Protein AF-0000000084521732 (afdb_homodimer)

Radius of gyration: 20.33 Å; Cα contacts (8 Å, |Δi|>4): 708; chains: 2; bounding box: 46×58×48 Å

Solvent-accessible surface area (backbone atoms only — not comparable to full-atom values): 16846 Å² total; per-residue (Å²): 126,66,26,67,44,43,52,27,17,20,38,42,37,70,55,94,68,18,35,51,29,30,30,32,51,52,97,88,40,70,33,32,28,56,29,48,42,69,50,54,90,97,55,49,63,67,54,27,22,39,49,24,30,29,53,49,24,44,28,53,54,48,80,55,41,37,53,43,40,39,37,43,55,25,83,71,50,76,37,76,88,39,79,64,27,32,40,36,42,29,21,34,33,43,75,37,89,94,53,59,77,34,61,32,96,71,52,59,91,48,48,75,35,52,42,76,42,44,58,91,50,43,84,79,53,51,46,56,74,61,47,54,66,59,51,53,51,34,77,74,66,67,56,40,36,66,71,43,50,53,75,78,45,72,74,89,130,128,66,26,69,44,44,51,27,17,19,39,42,38,71,56,95,68,18,34,50,30,29,30,31,51,54,98,87,40,73,32,31,28,57,30,48,43,70,52,54,89,96,54,48,63,68,53,28,22,41,49,26,29,30,52,51,26,45,27,52,55,50,79,58,41,38,51,44,40,38,36,40,54,23,83,73,47,76,36,75,88,40,79,62,29,33,39,36,42,28,21,34,33,43,76,35,89,93,54,59,78,34,60,31,96,72,52,60,90,47,48,75,35,50,43,75,42,45,57,92,50,46,85,79,52,52,46,57,74,62,48,54,66,59,50,55,51,35,75,74,67,66,55,40,38,67,71,43,49,53,74,78,46,72,74,87,129

Organism: Aneurinibacillus migulanus (NCBI:txid47500)

Sequence (314 aa):
MAYHIRVRAGAVIIENNSILLVEFNDENGLHYNLPAGGVEPDETIIEAVRREAKEEASIDVEVGPLAFVYEYTPHLNTNKYGETHSLDLMFECKIKDGCKPRLPNNPDPNQIGVKWIPLSKLDNVILYPNIREQIIHYSENKRNIEIIEEHLLEEYTMAYHIRVRAGAVIIENNSILLVEFNDENGLHYNLPAGGVEPDETIIEAVRREAKEEASIDVEVGPLAFVYEYTPHLNTNKYGETHSLDLMFECKIKDGCKPRLPNNPDPNQIGVKWIPLSKLDNVILYPNIREQIIHYSENKRNIEIIEEHLLEEYT

Foldseek 3Di:
DDDFEFEKEFEWEADPQWTKWWWFQDPVGIATETQMDTDDPPDDSVVRHQVSCCQAFVFGKDWAFFLDKDWDDCVVVVNPVHHGTYIYTYTYIDTDPPDDTWGDPDHDPRTDIMDIGRLVCLVVGHYPPPCSVSSNVCVVVVDGHHDDDPVPDDDDD/DDDFEFEKEFEWEADPQWTKWWWFQDPVGIATETQMDTDDPPDDSVVRHQVSCCQAFVFGKDWAFWLDKDWDDCVVVV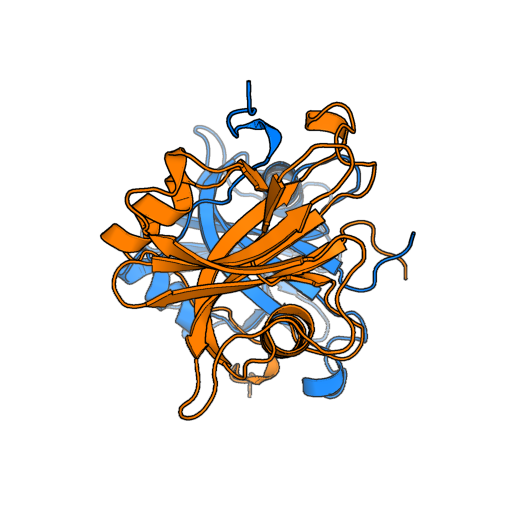QPVHHGTYIYTYTYIDTDPPDDTWGDPDHDPRTDIMDIGRLVCLVVGHYVPPCSVSSNVCVVVVDGHHDDDPVPDDDDD

Structure (mmCIF, N/CA/C/O backbone):
data_AF-0000000084521732-model_v1
#
loop_
_entity.id
_entity.type
_entity.pdbx_description
1 polymer 'ADP-ribose pyrophosphatase YjhB, NUDIX family'
#
loop_
_atom_site.group_PDB
_atom_site.id
_atom_site.type_symbol
_atom_site.label_atom_id
_atom_site.label_alt_id
_atom_site.label_comp_id
_atom_site.label_asym_id
_atom_site.label_entity_id
_atom_site.label_seq_id
_atom_site.pdbx_PDB_ins_code
_atom_site.Cartn_x
_atom_site.Cartn_y
_atom_site.Cartn_z
_atom_site.occupancy
_atom_site.B_iso_or_equiv
_atom_site.auth_seq_id
_atom_site.auth_comp_id
_atom_site.auth_asym_id
_atom_site.auth_atom_id
_atom_site.pdbx_PDB_model_num
ATOM 1 N N . MET A 1 1 ? -0.4 5.574 -20.641 1 54.5 1 MET A N 1
ATOM 2 C CA . MET A 1 1 ? -1.441 4.641 -20.234 1 54.5 1 MET A CA 1
ATOM 3 C C . MET A 1 1 ? -2.039 5.059 -18.891 1 54.5 1 MET A C 1
ATOM 5 O O . MET A 1 1 ? -1.317 5.512 -18 1 54.5 1 MET A O 1
ATOM 9 N N . ALA A 1 2 ? -3.271 5.426 -18.875 1 77.81 2 ALA A N 1
ATOM 10 C CA . ALA A 1 2 ? -4.055 5.965 -17.766 1 77.81 2 ALA A CA 1
ATOM 11 C C . ALA A 1 2 ? -4.531 4.848 -16.844 1 77.81 2 ALA A C 1
ATOM 13 O O . ALA A 1 2 ? -4.977 3.797 -17.297 1 77.81 2 ALA A O 1
ATOM 14 N N . TYR A 1 3 ? -4.062 4.918 -15.68 1 90.19 3 TYR A N 1
ATOM 15 C CA . TYR A 1 3 ? -4.586 3.998 -14.68 1 90.19 3 TYR A CA 1
ATOM 16 C C . TYR A 1 3 ? -5.703 4.648 -13.867 1 90.19 3 TYR A C 1
ATOM 18 O O . TYR A 1 3 ? -5.969 5.844 -14.023 1 90.19 3 TYR A O 1
ATOM 26 N N . HIS A 1 4 ? -6.391 3.77 -13.031 1 94.88 4 HIS A N 1
ATOM 27 C CA . HIS A 1 4 ? -7.641 4.293 -12.5 1 94.88 4 HIS A CA 1
ATOM 28 C C . HIS A 1 4 ? -7.543 4.531 -11 1 94.88 4 HIS A C 1
ATOM 30 O O . HIS A 1 4 ? -8.438 5.133 -10.398 1 94.88 4 HIS A O 1
ATOM 36 N N . ILE A 1 5 ? -6.559 4.016 -10.344 1 97.75 5 ILE A N 1
ATOM 37 C CA . ILE A 1 5 ? -6.402 4.203 -8.906 1 97.75 5 ILE A CA 1
ATOM 38 C C . ILE A 1 5 ? -5.453 5.371 -8.641 1 97.75 5 ILE A C 1
ATOM 40 O O . ILE A 1 5 ? -4.34 5.41 -9.172 1 97.75 5 ILE A O 1
ATOM 44 N N . ARG A 1 6 ? -5.879 6.305 -7.875 1 97.81 6 ARG A N 1
ATOM 45 C CA . ARG A 1 6 ? -5.012 7.391 -7.418 1 97.81 6 ARG A CA 1
ATOM 46 C C . ARG A 1 6 ? -4.199 6.961 -6.199 1 97.81 6 ARG A C 1
ATOM 48 O O . ARG A 1 6 ? -4.766 6.629 -5.156 1 97.81 6 ARG A O 1
ATOM 55 N N . VAL A 1 7 ? -2.881 6.977 -6.324 1 98.69 7 VAL A N 1
ATOM 56 C CA . VAL A 1 7 ? -2.002 6.621 -5.215 1 98.69 7 VAL A CA 1
ATOM 57 C C . VAL A 1 7 ? -1.569 7.883 -4.473 1 98.69 7 VAL A C 1
ATOM 59 O O . VAL A 1 7 ? -1.127 8.852 -5.09 1 98.69 7 VAL A O 1
ATOM 62 N N . ARG A 1 8 ? -1.763 7.852 -3.174 1 98.75 8 ARG A N 1
ATOM 63 C CA . ARG A 1 8 ? -1.399 8.961 -2.297 1 98.75 8 ARG A CA 1
ATOM 64 C C . ARG A 1 8 ? -0.414 8.508 -1.224 1 98.75 8 ARG A C 1
ATOM 66 O O . ARG A 1 8 ? -0.314 7.32 -0.926 1 98.75 8 ARG A O 1
ATOM 73 N N . ALA A 1 9 ? 0.33 9.422 -0.7 1 98.81 9 ALA A N 1
ATOM 74 C CA . ALA A 1 9 ? 1.317 9.172 0.348 1 98.81 9 ALA A CA 1
ATOM 75 C C . ALA A 1 9 ? 1.223 10.227 1.448 1 98.81 9 ALA A C 1
ATOM 77 O O . ALA A 1 9 ? 0.962 11.398 1.173 1 98.81 9 ALA A O 1
ATOM 78 N N . GLY A 1 10 ? 1.413 9.805 2.652 1 98.75 10 GLY A N 1
ATOM 79 C CA . GLY A 1 10 ? 1.273 10.734 3.764 1 98.75 10 GLY A CA 1
ATOM 80 C C . GLY A 1 10 ? 2.186 10.398 4.93 1 98.75 10 GLY A C 1
ATOM 81 O O . GLY A 1 10 ? 2.828 9.352 4.945 1 98.75 10 GLY A O 1
ATOM 82 N N . ALA A 1 11 ? 2.258 11.305 5.848 1 98.94 11 ALA A N 1
ATOM 83 C CA . ALA A 1 11 ? 3.154 11.211 6.996 1 98.94 11 ALA A CA 1
ATOM 84 C C . ALA A 1 11 ? 2.369 11.047 8.297 1 98.94 11 ALA A C 1
ATOM 86 O O . ALA A 1 11 ? 1.417 11.789 8.547 1 98.94 11 ALA A O 1
ATOM 87 N N . VAL A 1 12 ? 2.723 10.094 9.047 1 98.94 12 VAL A N 1
ATOM 88 C CA . VAL A 1 12 ? 2.268 9.922 10.43 1 98.94 12 VAL A CA 1
ATOM 89 C C . VAL A 1 12 ? 3.365 10.375 11.391 1 98.94 12 VAL A C 1
ATOM 91 O O . VAL A 1 12 ? 4.395 9.711 11.523 1 98.94 12 VAL A O 1
ATOM 94 N N . ILE A 1 13 ? 3.174 11.445 12.039 1 98.88 13 ILE A N 1
ATOM 95 C CA . ILE A 1 13 ? 4.168 12.016 12.938 1 98.88 13 ILE A CA 1
ATOM 96 C C . ILE A 1 13 ? 3.605 12.086 14.352 1 98.88 13 ILE A C 1
ATOM 98 O O . ILE A 1 13 ? 2.697 12.867 14.633 1 98.88 13 ILE A O 1
ATOM 102 N N . ILE A 1 14 ? 4.125 11.273 15.227 1 98.69 14 ILE A N 1
ATOM 103 C CA . ILE A 1 14 ? 3.707 11.227 16.625 1 98.69 14 ILE A CA 1
ATOM 104 C C . ILE A 1 14 ? 4.891 11.578 17.531 1 98.69 14 ILE A C 1
ATOM 106 O O . ILE A 1 14 ? 5.938 10.93 17.453 1 98.69 14 ILE A O 1
ATOM 110 N N . GLU A 1 15 ? 4.789 12.602 18.281 1 97.25 15 GLU A N 1
ATOM 111 C CA . GLU A 1 15 ? 5.777 13.062 19.25 1 97.25 15 GLU A CA 1
ATOM 112 C C . GLU A 1 15 ? 5.121 13.469 20.562 1 97.25 15 GLU A C 1
ATOM 114 O O . GLU A 1 15 ? 4.074 14.117 20.562 1 97.25 15 GLU A O 1
ATOM 119 N N . ASN A 1 16 ? 5.719 13.078 21.688 1 97.12 16 ASN A N 1
ATOM 120 C CA . ASN A 1 16 ? 5.227 13.453 23 1 97.12 16 ASN A CA 1
ATOM 121 C C . ASN A 1 16 ? 3.74 13.133 23.156 1 97.12 16 ASN A C 1
ATOM 123 O O . ASN A 1 16 ? 2.955 14 23.547 1 97.12 16 ASN A O 1
ATOM 127 N N . ASN A 1 17 ? 3.314 11.992 22.656 1 97.88 17 ASN A N 1
ATOM 128 C CA . ASN A 1 17 ? 1.962 11.453 22.766 1 97.88 17 ASN A CA 1
ATOM 129 C C . ASN A 1 17 ? 0.953 12.336 22.016 1 97.88 17 ASN A C 1
ATOM 131 O O . ASN A 1 17 ? -0.209 12.422 22.422 1 97.88 17 ASN A O 1
ATOM 135 N N . SER A 1 18 ? 1.436 13.016 21.031 1 98.81 18 SER A N 1
ATOM 136 C CA . SER A 1 18 ? 0.583 13.812 20.156 1 98.81 18 SER A CA 1
ATOM 137 C C . SER A 1 18 ? 0.862 13.516 18.688 1 98.81 18 SER A C 1
ATOM 139 O O . SER A 1 18 ? 1.985 13.156 18.312 1 98.81 18 SER A O 1
ATOM 141 N N . ILE A 1 19 ? -0.128 13.664 17.906 1 98.88 19 ILE A N 1
ATOM 142 C CA . ILE A 1 19 ? 0.01 13.461 16.469 1 98.88 19 ILE A CA 1
ATOM 143 C C . ILE A 1 19 ? -0.118 14.805 15.742 1 98.88 19 ILE A C 1
ATOM 145 O O . ILE A 1 19 ? -0.953 15.633 16.109 1 98.88 19 ILE A O 1
ATOM 149 N N . LEU A 1 20 ? 0.711 15.039 14.773 1 98.88 20 LEU A N 1
ATOM 150 C CA . LEU A 1 20 ? 0.66 16.25 13.961 1 98.88 20 LEU A CA 1
ATOM 151 C C . LEU A 1 20 ? -0.374 16.125 12.852 1 98.88 20 LEU A C 1
ATOM 153 O O . LEU A 1 20 ? -0.313 15.188 12.047 1 98.88 20 LEU A O 1
ATOM 157 N N . LEU A 1 21 ? -1.318 17.031 12.797 1 98.88 21 LEU A N 1
ATOM 158 C CA . LEU A 1 21 ? -2.371 17.016 11.789 1 98.88 21 LEU A CA 1
ATOM 159 C C . LEU A 1 21 ? -2.488 18.375 11.109 1 98.88 21 LEU A C 1
ATOM 161 O O . LEU A 1 21 ? -2.088 19.391 11.672 1 98.88 21 LEU A O 1
ATOM 165 N N . VAL A 1 22 ? -2.959 18.375 9.906 1 98.75 22 VAL A N 1
ATOM 166 C CA . VAL A 1 22 ? -3.309 19.594 9.18 1 98.75 22 VAL A CA 1
ATOM 167 C C . VAL A 1 22 ? -4.762 19.953 9.461 1 98.75 22 VAL A C 1
ATOM 169 O O . VAL A 1 22 ? -5.648 19.109 9.414 1 98.75 22 VAL A O 1
ATOM 172 N N . GLU A 1 23 ? -4.961 21.156 9.797 1 98.5 23 GLU A N 1
ATOM 173 C CA . GLU A 1 23 ? -6.273 21.641 10.227 1 98.5 23 GLU A CA 1
ATOM 174 C C . GLU A 1 23 ? -6.988 22.359 9.086 1 98.5 23 GLU A C 1
ATOM 176 O O . GLU A 1 23 ? -6.406 23.234 8.43 1 98.5 23 GLU A O 1
ATOM 181 N N . PHE A 1 24 ? -8.242 21.969 8.867 1 98.06 24 PHE A N 1
ATOM 182 C CA . PHE A 1 24 ? -9.086 22.578 7.844 1 98.06 24 PHE A CA 1
ATOM 183 C C . PHE A 1 24 ? -10.367 23.125 8.453 1 98.06 24 PHE A C 1
ATOM 185 O O . PHE A 1 24 ? -10.836 22.625 9.477 1 98.06 24 PHE A O 1
ATOM 192 N N . ASN A 1 25 ? -10.859 24.172 7.871 1 97.56 25 ASN A N 1
ATOM 193 C CA . ASN A 1 25 ? -12.188 24.688 8.156 1 97.56 25 ASN A CA 1
ATOM 194 C C . ASN A 1 25 ? -12.945 25.031 6.879 1 97.56 25 ASN A C 1
ATOM 196 O O . ASN A 1 25 ? -12.648 26.016 6.215 1 97.56 25 ASN A O 1
ATOM 200 N N . ASP A 1 26 ? -13.891 24.172 6.52 1 94.31 26 ASP A N 1
ATOM 201 C CA . ASP A 1 26 ? -14.656 24.375 5.297 1 94.31 26 ASP A CA 1
ATOM 202 C C . ASP A 1 26 ? -16.156 24.297 5.57 1 94.31 26 ASP A C 1
ATOM 204 O O . ASP A 1 26 ? -16.609 24.562 6.691 1 94.31 26 ASP A O 1
ATOM 208 N N . GLU A 1 27 ? -16.953 24.125 4.637 1 91.94 27 GLU A N 1
ATOM 209 C CA . GLU A 1 27 ? -18.406 24.125 4.777 1 91.94 27 GLU A CA 1
ATOM 210 C C . GLU A 1 27 ? -18.875 23.016 5.73 1 91.94 27 GLU A C 1
ATOM 212 O O . GLU A 1 27 ? -19.938 23.125 6.332 1 91.94 27 GLU A O 1
ATOM 217 N N . ASN A 1 28 ? -18.047 22.016 5.887 1 88.62 28 ASN A N 1
ATOM 218 C CA . ASN A 1 28 ? -18.375 20.906 6.773 1 88.62 28 ASN A CA 1
ATOM 219 C C . ASN A 1 28 ? -17.859 21.141 8.188 1 88.62 28 ASN A C 1
ATOM 221 O O . ASN A 1 28 ? -18.062 20.312 9.078 1 88.62 28 ASN A O 1
ATOM 225 N N . GLY A 1 29 ? -17.188 22.25 8.375 1 95.06 29 GLY A N 1
ATOM 226 C CA . GLY A 1 29 ? -16.672 22.594 9.695 1 95.06 29 GLY A CA 1
ATOM 227 C C . GLY A 1 29 ? -15.211 22.25 9.883 1 95.06 29 GLY A C 1
ATOM 228 O O . GLY A 1 29 ? -14.492 22.031 8.906 1 95.06 29 GLY A O 1
ATOM 229 N N . LEU A 1 30 ? -14.82 22.297 11.141 1 97.81 30 LEU A N 1
ATOM 230 C CA . LEU A 1 30 ? -13.438 22.047 11.523 1 97.81 30 LEU A CA 1
ATOM 231 C C . LEU A 1 30 ? -13.117 20.547 11.43 1 97.81 30 LEU A C 1
ATOM 233 O O . LEU A 1 30 ? -13.875 19.719 11.914 1 97.81 30 LEU A O 1
ATOM 237 N N . HIS A 1 31 ? -12.07 20.203 10.703 1 98.12 31 HIS A N 1
ATOM 238 C CA . HIS A 1 31 ? -11.617 18.828 10.617 1 98.12 31 HIS A CA 1
ATOM 239 C C . HIS A 1 31 ? -10.117 18.75 10.359 1 98.12 31 HIS A C 1
ATOM 241 O O . HIS A 1 31 ? -9.469 19.766 10.133 1 98.12 31 HIS A O 1
ATOM 247 N N . TYR A 1 32 ? -9.617 17.531 10.445 1 98.56 32 TYR A N 1
ATOM 248 C CA . TYR A 1 32 ? -8.172 17.328 10.375 1 98.56 32 TYR A CA 1
ATOM 249 C C . TYR A 1 32 ? -7.828 16.219 9.375 1 98.56 32 TYR A C 1
ATOM 251 O O . TYR A 1 32 ? -8.648 15.344 9.117 1 98.56 32 TYR A O 1
ATOM 259 N N . ASN A 1 33 ? -6.664 16.297 8.82 1 98.44 33 ASN A N 1
ATOM 260 C CA . ASN A 1 33 ? -6.059 15.281 7.961 1 98.44 33 ASN A CA 1
ATOM 261 C C . ASN A 1 33 ? -4.598 15.047 8.32 1 98.44 33 ASN A C 1
ATOM 263 O O . ASN A 1 33 ? -3.953 15.906 8.93 1 98.44 33 ASN A O 1
ATOM 267 N N . LEU A 1 34 ? -4.121 13.898 7.984 1 98.81 34 LEU A N 1
ATOM 268 C CA . LEU A 1 34 ? -2.672 13.727 7.957 1 98.81 34 LEU A CA 1
ATOM 269 C C . LEU A 1 34 ? -2.051 14.523 6.812 1 98.81 34 LEU A C 1
ATOM 271 O O . LEU A 1 34 ? -2.684 14.719 5.773 1 98.81 34 LEU A O 1
ATOM 275 N N . PRO A 1 35 ? -0.817 15.102 7.039 1 98.75 35 PRO A N 1
ATOM 276 C CA . PRO A 1 35 ? -0.131 15.602 5.848 1 98.75 35 PRO A CA 1
ATOM 277 C C . PRO A 1 35 ? 0.007 14.547 4.754 1 98.75 35 PRO A C 1
ATOM 279 O O . PRO A 1 35 ? 0.685 13.531 4.949 1 98.75 35 PRO A O 1
ATOM 282 N N . ALA A 1 36 ? -0.606 14.734 3.627 1 98.69 36 ALA A N 1
ATOM 283 C CA . ALA A 1 36 ? -0.625 13.727 2.57 1 98.69 36 ALA A CA 1
ATOM 284 C C . ALA A 1 36 ? -1.028 14.344 1.233 1 98.69 36 ALA A C 1
ATOM 286 O O . ALA A 1 36 ? -1.547 15.461 1.188 1 98.69 36 ALA A O 1
ATOM 287 N N . GLY A 1 37 ? -0.822 13.641 0.196 1 98.31 37 GLY A N 1
ATOM 288 C CA . GLY A 1 37 ? -1.227 14.07 -1.134 1 98.31 37 GLY A CA 1
ATOM 289 C C . GLY A 1 37 ? -0.919 13.047 -2.211 1 98.31 37 GLY A C 1
ATOM 290 O O . GLY A 1 37 ? -0.39 11.969 -1.918 1 98.31 37 GLY A O 1
ATOM 291 N N . GLY A 1 38 ? -1.26 13.375 -3.387 1 98.19 38 GLY A N 1
ATOM 292 C CA . GLY A 1 38 ? -1.017 12.484 -4.504 1 98.19 38 GLY A CA 1
ATOM 293 C C . GLY A 1 38 ? 0.453 12.352 -4.859 1 98.19 38 GLY A C 1
ATOM 294 O O . GLY A 1 38 ? 1.193 13.336 -4.82 1 98.19 38 GLY A O 1
ATOM 295 N N . VAL A 1 39 ? 0.848 11.133 -5.168 1 98.56 39 VAL A N 1
ATOM 296 C CA . VAL A 1 39 ? 2.195 10.914 -5.68 1 98.56 39 VAL A CA 1
ATOM 297 C C . VAL A 1 39 ? 2.301 11.461 -7.102 1 98.56 39 VAL A C 1
ATOM 299 O O . VAL A 1 39 ? 1.456 11.172 -7.953 1 98.56 39 VAL A O 1
ATOM 302 N N . GLU A 1 40 ? 3.287 12.25 -7.363 1 97.5 40 GLU A N 1
ATOM 303 C CA . GLU A 1 40 ? 3.457 12.875 -8.672 1 97.5 40 GLU A CA 1
ATOM 304 C C . GLU A 1 40 ? 4.352 12.023 -9.578 1 97.5 40 GLU A C 1
ATOM 306 O O . GLU A 1 40 ? 5.094 11.172 -9.094 1 97.5 40 GLU A O 1
ATOM 311 N N . PRO A 1 41 ? 4.25 12.227 -10.914 1 95.44 41 PRO A N 1
ATOM 312 C CA . PRO A 1 41 ? 5.164 11.523 -11.812 1 95.44 41 PRO A CA 1
ATOM 313 C C . PRO A 1 41 ? 6.633 11.789 -11.492 1 95.44 41 PRO A C 1
ATOM 315 O O . PRO A 1 41 ? 6.988 12.891 -11.078 1 95.44 41 PRO A O 1
ATOM 318 N N . ASP A 1 42 ? 7.48 10.789 -11.531 1 93.06 42 ASP A N 1
ATOM 319 C CA . ASP A 1 42 ? 8.93 10.859 -11.406 1 93.06 42 ASP A CA 1
ATOM 320 C C . ASP A 1 42 ? 9.344 11.07 -9.945 1 93.06 42 ASP A C 1
ATOM 322 O O . ASP A 1 42 ? 10.367 11.695 -9.672 1 93.06 42 ASP A O 1
ATOM 326 N N . GLU A 1 43 ? 8.57 10.734 -9.023 1 96.75 43 GLU A N 1
ATOM 327 C CA . GLU A 1 43 ? 8.977 10.664 -7.621 1 96.75 43 GLU A CA 1
ATOM 328 C C . GLU A 1 43 ? 8.562 9.336 -6.992 1 96.75 43 GLU A C 1
ATOM 330 O O . GLU A 1 43 ? 7.605 8.703 -7.438 1 96.75 43 GLU A O 1
ATOM 335 N N . THR A 1 44 ? 9.289 8.891 -6.035 1 98.38 44 THR A N 1
ATOM 336 C CA . THR A 1 44 ? 8.93 7.699 -5.266 1 98.38 44 THR A CA 1
ATOM 337 C C . THR A 1 44 ? 7.836 8.016 -4.25 1 98.38 44 THR A C 1
ATOM 339 O O . THR A 1 44 ? 7.555 9.188 -3.979 1 98.38 44 THR A O 1
ATOM 342 N N . ILE A 1 45 ? 7.242 7.012 -3.773 1 98.81 45 ILE A N 1
ATOM 343 C CA . ILE A 1 45 ? 6.25 7.172 -2.717 1 98.81 45 ILE A CA 1
ATOM 344 C C . ILE A 1 45 ? 6.875 7.902 -1.528 1 98.81 45 ILE A C 1
ATOM 346 O O . ILE A 1 45 ? 6.273 8.828 -0.974 1 98.81 45 ILE A O 1
ATOM 350 N N . ILE A 1 46 ? 8.078 7.543 -1.168 1 98.88 46 ILE A N 1
ATOM 351 C CA . ILE A 1 46 ? 8.773 8.133 -0.029 1 98.88 46 ILE A CA 1
ATOM 352 C C . ILE A 1 46 ? 9.055 9.609 -0.302 1 98.88 46 ILE A C 1
ATOM 354 O O . ILE A 1 46 ? 8.906 10.453 0.587 1 98.88 46 ILE A O 1
ATOM 358 N N . GLU A 1 47 ? 9.477 9.938 -1.512 1 98.75 47 GLU A N 1
ATOM 359 C CA . GLU A 1 47 ? 9.703 11.336 -1.879 1 98.75 47 GLU A CA 1
ATOM 360 C C . GLU A 1 47 ? 8.414 12.141 -1.773 1 98.75 47 GLU A C 1
ATOM 362 O O . GLU A 1 47 ? 8.438 13.305 -1.374 1 98.75 47 GLU A O 1
ATOM 367 N N . ALA A 1 48 ? 7.324 11.539 -2.203 1 98.81 48 ALA A N 1
ATOM 368 C CA . ALA A 1 48 ? 6.027 12.203 -2.08 1 98.81 48 ALA A CA 1
ATOM 369 C C . ALA A 1 48 ? 5.707 12.508 -0.621 1 98.81 48 ALA A C 1
ATOM 371 O O . ALA A 1 48 ? 5.188 13.586 -0.305 1 98.81 48 ALA A O 1
ATOM 372 N N . VAL A 1 49 ? 6.008 11.547 0.282 1 98.88 49 VAL A N 1
ATOM 373 C CA . VAL A 1 49 ? 5.785 11.758 1.708 1 98.88 49 VAL A CA 1
ATOM 374 C C . VAL A 1 49 ? 6.539 13.008 2.168 1 98.88 49 VAL A C 1
ATOM 376 O O . VAL A 1 49 ? 5.961 13.883 2.82 1 98.88 49 VAL A O 1
ATOM 379 N N . ARG A 1 50 ? 7.785 13.102 1.821 1 98.81 50 ARG A N 1
ATOM 380 C CA . ARG A 1 50 ? 8.617 14.227 2.221 1 98.81 50 ARG A CA 1
ATOM 381 C C . ARG A 1 50 ? 8.086 15.531 1.645 1 98.81 50 ARG A C 1
ATOM 383 O O . ARG A 1 50 ? 8.008 16.547 2.348 1 98.81 50 ARG A O 1
ATOM 390 N N . ARG A 1 51 ? 7.77 15.477 0.392 1 98.62 51 ARG A N 1
ATOM 391 C CA . ARG A 1 51 ? 7.273 16.672 -0.277 1 98.62 51 ARG A CA 1
ATOM 392 C C . ARG A 1 51 ? 5.98 17.172 0.367 1 98.62 51 ARG A C 1
ATOM 394 O O . ARG A 1 51 ? 5.84 18.359 0.667 1 98.62 51 ARG A O 1
ATOM 401 N N . GLU A 1 52 ? 5.004 16.266 0.6 1 98.62 52 GLU A N 1
ATOM 402 C CA . GLU A 1 52 ? 3.703 16.641 1.152 1 98.62 52 GLU A CA 1
ATOM 403 C C . GLU A 1 52 ? 3.842 17.172 2.574 1 98.62 52 GLU A C 1
ATOM 405 O O . GLU A 1 52 ? 3.111 18.078 2.977 1 98.62 52 GLU A O 1
ATOM 410 N N . ALA A 1 53 ? 4.727 16.547 3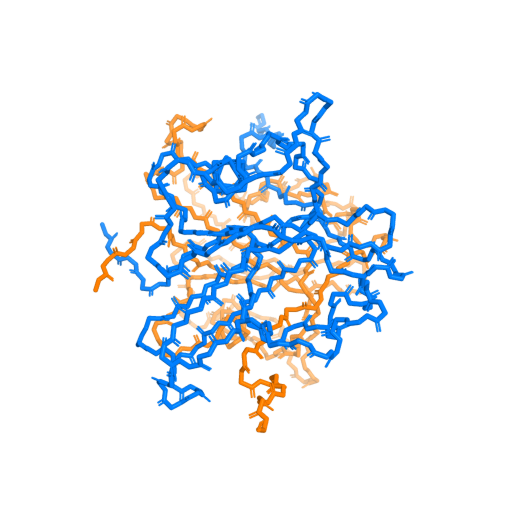.381 1 98.69 53 ALA A N 1
ATOM 411 C CA . ALA A 1 53 ? 4.984 17.062 4.723 1 98.69 53 ALA A CA 1
ATOM 412 C C . ALA A 1 53 ? 5.5 18.484 4.672 1 98.69 53 ALA A C 1
ATOM 414 O O . ALA A 1 53 ? 5.078 19.344 5.465 1 98.69 53 ALA A O 1
ATOM 415 N N . LYS A 1 54 ? 6.395 18.734 3.73 1 98.25 54 LYS A N 1
ATOM 416 C CA . LYS A 1 54 ? 6.934 20.078 3.549 1 98.25 54 LYS A CA 1
ATOM 417 C C . LYS A 1 54 ? 5.855 21.047 3.066 1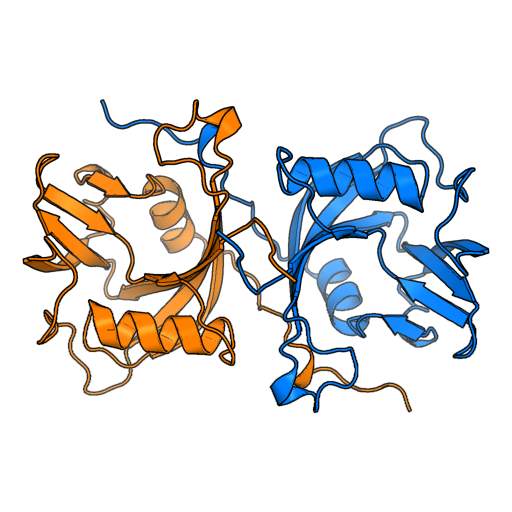 98.25 54 LYS A C 1
ATOM 419 O O . LYS A 1 54 ? 5.715 22.141 3.602 1 98.25 54 LYS A O 1
ATOM 424 N N . GLU A 1 55 ? 5.098 20.656 2.09 1 98.12 55 GLU A N 1
ATOM 425 C CA . GLU A 1 55 ? 4.09 21.516 1.467 1 98.12 55 GLU A CA 1
ATOM 426 C C . GLU A 1 55 ? 2.969 21.859 2.445 1 98.12 55 GLU A C 1
ATOM 428 O O . GLU A 1 55 ? 2.469 22.984 2.463 1 98.12 55 GLU A O 1
ATOM 433 N N . GLU A 1 56 ? 2.543 20.875 3.273 1 98.38 56 GLU A N 1
ATOM 434 C CA . GLU A 1 56 ? 1.32 21.047 4.051 1 98.38 56 GLU A CA 1
ATOM 435 C C . GLU A 1 56 ? 1.636 21.422 5.5 1 98.38 56 GLU A C 1
ATOM 437 O O . GLU A 1 56 ? 0.772 21.922 6.223 1 98.38 56 GLU A O 1
ATOM 442 N N . ALA A 1 57 ? 2.898 21.172 5.988 1 98.56 57 ALA A N 1
ATOM 443 C CA . ALA A 1 57 ? 3.199 21.406 7.398 1 98.56 57 ALA A CA 1
ATOM 444 C C . ALA A 1 57 ? 4.551 22.094 7.559 1 98.56 57 ALA A C 1
ATOM 446 O O . ALA A 1 57 ? 5.035 22.281 8.68 1 98.56 57 ALA A O 1
ATOM 447 N N . SER A 1 58 ? 5.258 22.422 6.453 1 98.19 58 SER A N 1
ATOM 448 C CA . SER A 1 58 ? 6.516 23.172 6.438 1 98.19 58 SER A CA 1
ATOM 449 C C . SER A 1 58 ? 7.602 22.438 7.219 1 98.19 58 SER A C 1
ATOM 451 O O . SER A 1 58 ? 8.391 23.062 7.926 1 98.19 58 SER A O 1
ATOM 453 N N . ILE A 1 59 ? 7.641 21.125 7.082 1 98.12 59 ILE A N 1
ATOM 454 C CA . ILE A 1 59 ? 8.641 20.375 7.832 1 98.12 59 ILE A CA 1
ATOM 455 C C . ILE A 1 59 ? 9.391 19.438 6.891 1 98.12 59 ILE A C 1
ATOM 457 O O . ILE A 1 59 ? 8.828 18.938 5.91 1 98.12 59 ILE A O 1
ATOM 461 N N . ASP A 1 60 ? 10.633 19.203 7.258 1 98.44 60 ASP A N 1
ATOM 462 C CA . ASP A 1 60 ? 11.422 18.109 6.691 1 98.44 60 ASP A CA 1
ATOM 463 C C . ASP A 1 60 ? 11.367 16.875 7.582 1 98.44 60 ASP A C 1
ATOM 465 O O . ASP A 1 60 ? 11.422 16.984 8.805 1 98.44 60 ASP A O 1
ATOM 469 N N . VAL A 1 61 ? 11.242 15.703 6.918 1 98.81 61 VAL A N 1
ATOM 470 C CA . VAL A 1 61 ? 11.039 14.516 7.75 1 98.81 61 VAL A CA 1
ATOM 471 C C . VAL A 1 61 ? 11.977 13.406 7.297 1 98.81 61 VAL A C 1
ATOM 473 O O . VAL A 1 61 ? 12.383 13.352 6.133 1 98.81 61 VAL A O 1
ATOM 476 N N . GLU A 1 62 ? 12.414 12.594 8.258 1 98.69 62 GLU A N 1
ATOM 477 C CA . GLU A 1 62 ? 12.906 11.242 8 1 98.69 62 GLU A CA 1
ATOM 478 C C . GLU A 1 62 ? 11.75 10.25 7.902 1 98.69 62 GLU A C 1
ATOM 480 O O . GLU A 1 62 ? 10.969 10.109 8.844 1 98.69 62 GLU A O 1
ATOM 485 N N . VAL A 1 63 ? 11.656 9.633 6.754 1 98.88 63 VAL A N 1
ATOM 486 C CA . VAL A 1 63 ? 10.539 8.719 6.527 1 98.88 63 VAL A CA 1
ATOM 487 C C . VAL A 1 63 ? 10.906 7.32 7.02 1 98.88 63 VAL A C 1
ATOM 489 O O . VAL A 1 63 ? 11.938 6.77 6.629 1 98.88 63 VAL A O 1
ATOM 492 N N . GLY A 1 64 ? 10.094 6.746 7.922 1 98.69 64 GLY A N 1
ATOM 493 C CA . GLY A 1 64 ? 10.273 5.406 8.461 1 98.69 64 GLY A CA 1
ATOM 494 C C . GLY A 1 64 ? 9.344 4.383 7.828 1 98.69 64 GLY A C 1
ATOM 495 O O . GLY A 1 64 ? 9.055 4.457 6.633 1 98.69 64 GLY A O 1
ATOM 496 N N . PRO A 1 65 ? 8.969 3.34 8.57 1 98.81 65 PRO A N 1
ATOM 497 C CA . PRO A 1 65 ? 8.18 2.23 8.023 1 98.81 65 PRO A CA 1
ATOM 498 C C . PRO A 1 65 ? 6.75 2.633 7.688 1 98.81 65 PRO A C 1
ATOM 500 O O . PRO A 1 65 ? 6.289 3.697 8.109 1 98.81 65 PRO A O 1
ATOM 503 N N . LEU A 1 66 ? 6.125 1.837 6.855 1 98.94 66 LEU A N 1
ATOM 504 C CA . LEU A 1 66 ? 4.727 1.974 6.465 1 98.94 66 LEU A CA 1
ATOM 505 C C . LEU A 1 66 ? 3.801 1.574 7.609 1 98.94 66 LEU A C 1
ATOM 507 O O . LEU A 1 66 ? 3.791 0.416 8.031 1 98.94 66 LEU A O 1
ATOM 511 N N . ALA A 1 67 ? 3.027 2.555 8.094 1 98.81 67 ALA A N 1
ATOM 512 C CA . ALA A 1 67 ? 2.152 2.34 9.242 1 98.81 67 ALA A CA 1
ATOM 513 C C . ALA A 1 67 ? 0.768 1.875 8.797 1 98.81 67 ALA A C 1
ATOM 515 O O . ALA A 1 67 ? 0.2 0.948 9.375 1 98.81 67 ALA A O 1
ATOM 516 N N . PHE A 1 68 ? 0.263 2.549 7.738 1 98.56 68 PHE A N 1
ATOM 517 C CA . PHE A 1 68 ? -1.1 2.279 7.297 1 98.56 68 PHE A CA 1
ATOM 518 C C . PHE A 1 68 ? -1.178 2.236 5.773 1 98.56 68 PHE A C 1
ATOM 520 O O . PHE A 1 68 ? -0.498 3.006 5.09 1 98.56 68 PHE A O 1
ATOM 527 N N . VAL A 1 69 ? -1.98 1.347 5.316 1 98.94 69 VAL A N 1
ATOM 528 C CA . VAL A 1 69 ? -2.498 1.396 3.953 1 98.94 69 VAL A CA 1
ATOM 529 C C . VAL A 1 69 ? -4.02 1.521 3.982 1 98.94 69 VAL A C 1
ATOM 531 O O . VAL A 1 69 ? -4.703 0.711 4.613 1 98.94 69 VAL A O 1
ATOM 534 N N . TYR A 1 70 ? -4.551 2.59 3.369 1 98.75 70 TYR A N 1
ATOM 535 C CA . TYR A 1 70 ? -5.973 2.914 3.334 1 98.75 70 TYR A CA 1
ATOM 536 C C . TYR A 1 70 ? -6.504 2.889 1.905 1 98.75 70 TYR A C 1
ATOM 538 O O . TYR A 1 70 ? -5.879 3.445 0.996 1 98.75 70 TYR A O 1
ATOM 546 N N . GLU A 1 71 ? -7.57 2.164 1.705 1 98.81 71 GLU A N 1
ATOM 547 C CA . GLU A 1 71 ? -8.211 2.059 0.398 1 98.81 71 GLU A CA 1
ATOM 548 C C . GLU A 1 71 ? -9.617 2.656 0.424 1 98.81 71 GLU A C 1
ATOM 550 O O . GLU A 1 71 ? -10.406 2.348 1.315 1 98.81 71 GLU A O 1
ATOM 555 N N . TYR A 1 72 ? -9.906 3.539 -0.485 1 98.19 72 TYR A N 1
ATOM 556 C CA . TYR A 1 72 ? -11.25 4 -0.797 1 98.19 72 TYR A CA 1
ATOM 557 C C . TYR A 1 72 ? -11.719 3.447 -2.139 1 98.19 72 TYR A C 1
ATOM 559 O O . TYR A 1 72 ? -11.094 3.697 -3.172 1 98.19 72 TYR A O 1
ATOM 567 N N . THR A 1 73 ? -12.703 2.643 -2.152 1 97 73 THR A N 1
ATOM 568 C CA . THR A 1 73 ? -13.352 2.1 -3.342 1 97 73 THR A CA 1
ATOM 569 C C . THR A 1 73 ? -14.727 2.727 -3.541 1 97 73 THR A C 1
ATOM 571 O O . THR A 1 73 ? -15.664 2.414 -2.812 1 97 73 THR A O 1
ATOM 574 N N . PRO A 1 74 ? -14.945 3.494 -4.578 1 95.38 74 PRO A N 1
ATOM 575 C CA . PRO A 1 74 ? -16.109 4.379 -4.715 1 95.38 74 PRO A CA 1
ATOM 576 C C . PRO A 1 74 ? -17.422 3.625 -4.637 1 95.38 74 PRO A C 1
ATOM 578 O O . PRO A 1 74 ? -18.328 4.031 -3.902 1 95.38 74 PRO A O 1
ATOM 581 N N . HIS A 1 75 ? -17.562 2.475 -5.379 1 92.69 75 HIS A N 1
ATOM 582 C CA . HIS A 1 75 ? -18.859 1.807 -5.48 1 92.69 75 HIS A CA 1
ATOM 583 C C . HIS A 1 75 ? -19.281 1.201 -4.145 1 92.69 75 HIS A C 1
ATOM 585 O O . HIS A 1 75 ? -20.453 0.959 -3.912 1 92.69 75 HIS A O 1
ATOM 591 N N . LEU A 1 76 ? -18.359 0.96 -3.275 1 94.06 76 LEU A N 1
ATOM 592 C CA . LEU A 1 76 ? -18.672 0.374 -1.977 1 94.06 76 LEU A CA 1
ATOM 593 C C . LEU A 1 76 ? -19.125 1.447 -0.989 1 94.06 76 LEU A C 1
ATOM 595 O O . LEU A 1 76 ? -19.656 1.132 0.079 1 94.06 76 LEU A O 1
ATOM 599 N N . ASN A 1 77 ? -18.859 2.723 -1.26 1 91.31 77 ASN A N 1
ATOM 600 C CA . ASN A 1 77 ? -19.281 3.84 -0.419 1 91.31 77 ASN A CA 1
ATOM 601 C C . ASN A 1 77 ? -20.312 4.719 -1.126 1 91.31 77 ASN A C 1
ATOM 603 O O . ASN A 1 77 ? -20.453 5.898 -0.806 1 91.31 77 ASN A O 1
ATOM 607 N N . THR A 1 78 ? -20.953 4.219 -2.102 1 90.88 78 THR A N 1
ATOM 608 C CA . THR A 1 78 ? -21.969 4.93 -2.873 1 90.88 78 THR A CA 1
ATOM 609 C C . THR A 1 78 ? -21.406 6.219 -3.455 1 90.88 78 THR A C 1
ATOM 611 O O . THR A 1 78 ? -22.078 7.25 -3.473 1 90.88 78 THR A O 1
ATOM 614 N N . ASN A 1 79 ? -20.141 6.254 -3.672 1 88.31 79 ASN A N 1
ATOM 615 C CA . ASN A 1 79 ? -19.422 7.359 -4.281 1 88.31 79 ASN A CA 1
ATOM 616 C C . ASN A 1 79 ? -19.438 8.602 -3.395 1 88.31 79 ASN A C 1
ATOM 618 O O . ASN A 1 79 ? -19.359 9.727 -3.893 1 88.31 79 ASN A O 1
ATOM 622 N N . LYS A 1 80 ? -19.594 8.461 -2.113 1 88.56 80 LYS A N 1
ATOM 623 C CA . LYS A 1 80 ? -19.734 9.539 -1.147 1 88.56 80 LYS A CA 1
ATOM 624 C C . LYS A 1 80 ? -18.531 10.477 -1.185 1 88.56 80 LYS A C 1
ATOM 626 O O . LYS A 1 80 ? -18.672 11.688 -0.958 1 88.56 80 LYS A O 1
ATOM 631 N N . TYR A 1 81 ? -17.375 9.945 -1.519 1 89.81 81 TYR A N 1
ATOM 632 C CA . TYR A 1 81 ? -16.156 10.742 -1.494 1 89.81 81 TYR A CA 1
ATOM 633 C C . TYR A 1 81 ? -15.602 10.922 -2.898 1 89.81 81 TYR A C 1
ATOM 635 O O . TYR A 1 81 ? -14.398 11.172 -3.07 1 89.81 81 TYR A O 1
ATOM 643 N N . GLY A 1 82 ? -16.453 10.703 -3.891 1 92 82 GLY A N 1
ATOM 644 C CA . GLY A 1 82 ? -16.047 10.859 -5.281 1 92 82 GLY A CA 1
ATOM 645 C C . GLY A 1 82 ? -15.961 9.539 -6.027 1 92 82 GLY A C 1
ATOM 646 O O . GLY A 1 82 ? -16.156 8.477 -5.441 1 92 82 GLY A O 1
ATOM 647 N N . GLU A 1 83 ? -15.523 9.609 -7.242 1 93.62 83 GLU A N 1
ATOM 648 C CA . GLU A 1 83 ? -15.562 8.445 -8.117 1 93.62 83 GLU A CA 1
ATOM 649 C C . GLU A 1 83 ? -14.164 7.863 -8.328 1 93.62 83 GLU A C 1
ATOM 651 O O . GLU A 1 83 ? -14 6.871 -9.039 1 93.62 83 GLU A O 1
ATOM 656 N N . THR A 1 84 ? -13.258 8.492 -7.672 1 95.81 84 THR A N 1
ATOM 657 C CA . THR A 1 84 ? -11.883 8.062 -7.895 1 95.81 84 THR A CA 1
ATOM 658 C C . THR A 1 84 ? -11.461 7.043 -6.84 1 95.81 84 THR A C 1
ATOM 660 O O . THR A 1 84 ? -11.484 7.332 -5.645 1 95.81 84 THR A O 1
ATOM 663 N N . HIS A 1 85 ? -11.133 5.855 -7.289 1 97.5 85 HIS A N 1
ATOM 664 C CA . HIS A 1 85 ? -10.5 4.863 -6.43 1 97.5 85 HIS A CA 1
ATOM 665 C C . HIS A 1 85 ? -9.148 5.355 -5.926 1 97.5 85 HIS A C 1
ATOM 667 O O . HIS A 1 85 ? -8.32 5.836 -6.707 1 97.5 85 HIS A O 1
ATOM 673 N N . SER A 1 86 ? -8.93 5.27 -4.586 1 98 86 SER A N 1
ATOM 674 C CA . SER A 1 86 ? -7.676 5.793 -4.062 1 98 86 SER A CA 1
ATOM 675 C C . SER A 1 86 ? -7.027 4.812 -3.09 1 98 86 SER A C 1
ATOM 677 O O . SER A 1 86 ? -7.723 4.031 -2.436 1 98 86 SER A O 1
ATOM 679 N N . LEU A 1 87 ? -5.758 4.797 -3.1 1 98.75 87 LEU A N 1
ATOM 680 C CA . LEU A 1 87 ? -4.891 4.035 -2.207 1 98.75 87 LEU A CA 1
ATOM 681 C C . LEU A 1 87 ? -3.891 4.953 -1.51 1 98.75 87 LEU A C 1
ATOM 683 O O . LEU A 1 87 ? -3.064 5.59 -2.166 1 98.75 87 LEU A O 1
ATOM 687 N N . ASP A 1 88 ? -4 5.055 -0.159 1 98.81 88 ASP A N 1
ATOM 688 C CA . ASP A 1 88 ? -3.135 5.938 0.617 1 98.81 88 ASP A CA 1
ATOM 689 C C . ASP A 1 88 ? -2.107 5.137 1.414 1 98.81 88 ASP A C 1
ATOM 691 O O . ASP A 1 88 ? -2.471 4.242 2.182 1 98.81 88 ASP A O 1
ATOM 695 N N . LEU A 1 89 ? -0.876 5.398 1.203 1 98.94 89 LEU A N 1
ATOM 696 C CA . LEU A 1 89 ? 0.212 4.836 1.996 1 98.94 89 LEU A CA 1
ATOM 697 C C . LEU A 1 89 ? 0.724 5.852 3.012 1 98.94 89 LEU A C 1
ATOM 699 O O . LEU A 1 89 ? 1.253 6.898 2.637 1 98.94 89 LEU A O 1
ATOM 703 N N . MET A 1 90 ? 0.561 5.562 4.312 1 98.88 90 MET A N 1
ATOM 704 C CA . MET A 1 90 ? 0.95 6.48 5.379 1 98.88 90 MET A CA 1
ATOM 705 C C . MET A 1 90 ? 2.139 5.934 6.164 1 98.8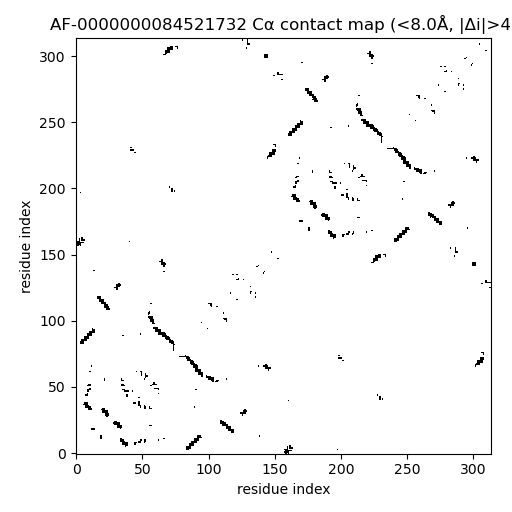8 90 MET A C 1
ATOM 707 O O . MET A 1 90 ? 2.088 4.812 6.672 1 98.88 90 MET A O 1
ATOM 711 N N . PHE A 1 91 ? 3.162 6.691 6.277 1 98.94 91 PHE A N 1
ATOM 712 C CA . PHE A 1 91 ? 4.43 6.25 6.848 1 98.94 91 PHE A CA 1
ATOM 713 C C . PHE A 1 91 ? 4.695 6.945 8.18 1 98.94 91 PHE A C 1
ATOM 715 O O . PHE A 1 91 ? 4.414 8.133 8.328 1 98.94 91 PHE A O 1
ATOM 722 N N . GLU A 1 92 ? 5.203 6.168 9.102 1 98.81 92 GLU A N 1
ATOM 723 C CA . GLU A 1 92 ? 5.766 6.809 10.289 1 98.81 92 GLU A CA 1
ATOM 724 C C . GLU A 1 92 ? 6.922 7.734 9.922 1 98.81 92 GLU A C 1
ATOM 726 O O . GLU A 1 92 ? 7.812 7.352 9.164 1 98.81 92 GLU A O 1
ATOM 731 N N . CYS A 1 93 ? 6.883 8.977 10.461 1 98.88 93 CYS A N 1
ATOM 732 C CA . CYS A 1 93 ? 7.922 9.945 10.156 1 98.88 93 CYS A CA 1
ATOM 733 C C . CYS A 1 93 ? 8.43 10.625 11.422 1 98.88 93 CYS A C 1
ATOM 735 O O . CYS A 1 93 ? 7.699 10.719 12.414 1 98.88 93 CYS A O 1
ATOM 737 N N . LYS A 1 94 ? 9.633 11.047 11.352 1 98.62 94 LYS A N 1
ATOM 738 C CA . LYS A 1 94 ? 10.242 11.898 12.375 1 98.62 94 LYS A CA 1
ATOM 739 C C . LYS A 1 94 ? 10.641 13.25 11.789 1 98.62 94 LYS A C 1
ATOM 741 O O . LYS A 1 94 ? 11.25 13.32 10.719 1 98.62 94 LYS A O 1
ATOM 746 N N . ILE A 1 95 ? 10.297 14.289 12.523 1 98.69 95 ILE A N 1
ATOM 747 C CA . ILE A 1 95 ? 10.68 15.633 12.078 1 98.69 95 ILE A CA 1
ATOM 748 C C . ILE A 1 95 ? 12.18 15.82 12.25 1 98.69 95 ILE A C 1
ATOM 750 O O . ILE A 1 95 ? 12.75 15.461 13.289 1 98.69 95 ILE A O 1
ATOM 754 N N . LYS A 1 96 ? 12.789 16.297 11.211 1 98.06 96 LYS A N 1
ATOM 755 C CA . LYS A 1 96 ? 14.227 16.562 11.297 1 98.06 96 LYS A CA 1
ATOM 756 C C . LYS A 1 96 ? 14.516 17.703 12.273 1 98.06 96 LYS A C 1
ATOM 758 O O . LYS A 1 96 ? 13.711 18.625 12.422 1 98.06 96 LYS A O 1
ATOM 763 N N . ASP A 1 97 ? 15.719 17.672 12.758 1 94.88 97 ASP A N 1
ATOM 764 C CA . ASP A 1 97 ? 16.125 18.656 13.758 1 94.88 97 ASP A CA 1
ATOM 765 C C . ASP A 1 97 ? 16.047 20.078 13.195 1 94.88 97 ASP A C 1
ATOM 767 O O . ASP A 1 97 ? 16.406 20.312 12.039 1 94.88 97 ASP A O 1
ATOM 771 N N . GLY A 1 98 ? 15.547 20.969 14.016 1 91.81 98 GLY A N 1
ATOM 772 C CA . GLY A 1 98 ? 15.516 22.375 13.648 1 91.81 98 GLY A CA 1
ATOM 773 C C . GLY A 1 98 ? 14.242 22.766 12.922 1 91.81 98 GLY A C 1
ATOM 774 O O . GLY A 1 98 ? 14.008 23.953 12.664 1 91.81 98 GLY A O 1
ATOM 775 N N . CYS A 1 99 ? 13.438 21.812 12.578 1 92.44 99 CYS A N 1
ATOM 776 C CA . CYS A 1 99 ? 12.18 22.094 11.891 1 92.44 99 CYS A CA 1
ATOM 777 C C . CYS A 1 99 ? 11.016 22.156 12.867 1 92.44 99 CYS A C 1
ATOM 779 O O . CYS A 1 99 ? 10.969 21.375 13.828 1 92.44 99 CYS A O 1
ATOM 781 N N . LYS A 1 100 ? 10.141 23.188 12.594 1 95.88 100 LYS A N 1
ATOM 782 C CA . LYS A 1 100 ? 8.914 23.297 13.375 1 95.88 100 LYS A CA 1
ATOM 783 C C . LYS A 1 100 ? 7.688 23.391 12.461 1 95.88 100 LYS A C 1
ATOM 785 O O . LYS A 1 100 ? 7.664 24.172 11.516 1 95.88 100 LYS A O 1
ATOM 790 N N . PRO A 1 101 ? 6.762 22.547 12.844 1 98.06 101 PRO A N 1
ATOM 791 C CA . PRO A 1 101 ? 5.555 22.609 12.016 1 98.06 101 PRO A CA 1
ATOM 792 C C . PRO A 1 101 ? 4.906 24 12.008 1 98.06 101 PRO A C 1
ATOM 794 O O . PRO A 1 101 ? 4.855 24.656 13.047 1 98.06 101 PRO A O 1
ATOM 797 N N . ARG A 1 102 ? 4.438 24.469 10.875 1 97.12 102 ARG A N 1
ATOM 798 C CA . ARG A 1 102 ? 3.707 25.734 10.727 1 97.12 102 ARG A CA 1
ATOM 799 C C . ARG A 1 102 ? 2.848 25.719 9.469 1 97.12 102 ARG A C 1
ATOM 801 O O . ARG A 1 102 ? 3.082 24.922 8.555 1 97.12 102 ARG A O 1
ATOM 808 N N . LEU A 1 103 ? 1.917 26.516 9.469 1 97.31 103 LEU A N 1
ATOM 809 C CA . LEU A 1 103 ? 1.122 26.734 8.266 1 97.31 103 LEU A CA 1
ATOM 810 C C . LEU A 1 103 ? 2.002 27.188 7.105 1 97.31 103 LEU A C 1
ATOM 812 O O . LEU A 1 103 ? 2.783 28.125 7.25 1 97.31 103 LEU A O 1
ATOM 816 N N . PRO A 1 104 ? 1.948 26.484 6.051 1 96.38 104 PRO A N 1
ATOM 817 C CA . PRO A 1 104 ? 2.789 26.891 4.922 1 96.38 104 PRO A CA 1
ATOM 818 C C . PRO A 1 104 ? 2.381 28.234 4.324 1 96.38 104 PRO A C 1
ATOM 820 O O . PRO A 1 104 ? 1.263 28.703 4.555 1 96.38 104 PRO A O 1
ATOM 823 N N . ASN A 1 105 ? 3.268 28.812 3.576 1 94.44 105 ASN A N 1
ATOM 824 C CA . ASN A 1 105 ? 3.016 30.094 2.936 1 94.44 105 ASN A CA 1
ATOM 825 C C . ASN A 1 105 ? 1.901 30 1.898 1 94.44 105 ASN A C 1
ATOM 827 O O . ASN A 1 105 ? 1.158 30.953 1.686 1 94.44 105 ASN A O 1
ATOM 831 N N . ASN A 1 106 ? 1.77 28.891 1.261 1 94.56 106 ASN A N 1
ATOM 832 C CA . ASN A 1 106 ? 0.728 28.609 0.282 1 94.56 106 ASN A CA 1
ATOM 833 C C . ASN A 1 106 ? -0.108 27.391 0.696 1 94.56 106 ASN A C 1
ATOM 835 O O . ASN A 1 106 ? 0.007 26.328 0.102 1 94.56 106 ASN A O 1
ATOM 839 N N . PRO A 1 107 ? -0.924 27.625 1.638 1 95.5 107 PRO A N 1
ATOM 840 C CA . PRO A 1 107 ? -1.711 26.516 2.154 1 95.5 107 PRO A CA 1
ATOM 841 C C . PRO A 1 107 ? -2.764 26.016 1.163 1 95.5 107 PRO A C 1
ATOM 843 O O . PRO A 1 107 ? -3.148 26.75 0.251 1 95.5 107 PRO A O 1
ATOM 846 N N . ASP A 1 108 ? -3.174 24.719 1.225 1 95.31 108 ASP A N 1
ATOM 847 C CA . ASP A 1 108 ? -4.309 24.203 0.468 1 95.31 108 ASP A CA 1
ATOM 848 C C . ASP A 1 108 ? -5.578 25 0.764 1 95.31 108 ASP A C 1
ATOM 850 O O . ASP A 1 108 ? -5.684 25.641 1.812 1 95.31 108 ASP A O 1
ATOM 854 N N . PRO A 1 109 ? -6.48 24.938 -0.151 1 95.75 109 PRO A N 1
ATOM 855 C CA . PRO A 1 109 ? -7.75 25.609 0.124 1 95.75 109 PRO A CA 1
ATOM 856 C C . PRO A 1 109 ? -8.375 25.156 1.444 1 95.75 109 PRO A C 1
ATOM 858 O O . PRO A 1 109 ? -8.445 23.953 1.729 1 95.75 109 PRO A O 1
ATOM 861 N N . ASN A 1 110 ? -8.734 26.047 2.242 1 97.38 110 ASN A N 1
ATOM 862 C CA . ASN A 1 110 ? -9.461 25.844 3.496 1 97.38 110 ASN A CA 1
ATOM 863 C C . ASN A 1 110 ? -8.531 25.344 4.602 1 97.38 110 ASN A C 1
ATOM 865 O O . ASN A 1 110 ? -8.984 25.031 5.699 1 97.38 110 ASN A O 1
ATOM 869 N N . GLN A 1 111 ? -7.293 25.172 4.312 1 97.94 111 GLN A N 1
ATOM 870 C CA . GLN A 1 111 ? -6.352 24.859 5.379 1 97.94 111 GLN A CA 1
ATOM 871 C C . GLN A 1 111 ? -6.102 26.078 6.27 1 97.94 111 GLN A C 1
ATOM 873 O O . GLN A 1 111 ? -5.758 27.156 5.773 1 97.94 111 GLN A O 1
ATOM 878 N N . ILE A 1 112 ? -6.223 25.859 7.57 1 97.88 112 ILE A N 1
ATOM 879 C CA . ILE A 1 112 ? -6.137 27.031 8.43 1 97.88 112 ILE A CA 1
ATOM 880 C C . ILE A 1 112 ? -4.992 26.875 9.422 1 97.88 112 ILE A C 1
ATOM 882 O O . ILE A 1 112 ? -4.668 27.797 10.172 1 97.88 112 ILE A O 1
ATOM 886 N N . GLY A 1 113 ? -4.348 25.656 9.461 1 97.94 113 GLY A N 1
ATOM 887 C CA . GLY A 1 113 ? -3.23 25.484 10.375 1 97.94 113 GLY A CA 1
ATOM 888 C C . GLY A 1 113 ? -2.688 24.062 10.398 1 97.94 113 GLY A C 1
ATOM 889 O O . GLY A 1 113 ? -3.035 23.25 9.539 1 97.94 113 GLY A O 1
ATOM 890 N N . VAL A 1 114 ? -1.723 23.891 11.219 1 98.44 114 VAL A N 1
ATOM 891 C CA . VAL A 1 114 ? -1.132 22.625 11.609 1 98.44 114 VAL A CA 1
ATOM 892 C C . VAL A 1 114 ? -1.142 22.484 13.125 1 98.44 114 VAL A C 1
ATOM 894 O O . VAL A 1 114 ? -0.81 23.438 13.844 1 98.44 114 VAL A O 1
ATOM 897 N N . LYS A 1 115 ? -1.561 21.297 13.617 1 98.25 115 LYS A N 1
ATOM 898 C CA . LYS A 1 115 ? -1.786 21.172 15.055 1 98.25 115 LYS A CA 1
ATOM 899 C C . LYS A 1 115 ? -1.289 19.828 15.578 1 98.25 115 LYS A C 1
ATOM 901 O O . LYS A 1 115 ? -1.475 18.797 14.93 1 98.25 115 LYS A O 1
ATOM 906 N N . TRP A 1 116 ? -0.681 19.938 16.75 1 98.69 116 TRP A N 1
ATOM 907 C CA . TRP A 1 116 ? -0.475 18.734 17.531 1 98.69 116 TRP A CA 1
ATOM 908 C C . TRP A 1 116 ? -1.729 18.391 18.328 1 98.69 116 TRP A C 1
ATOM 910 O O . TRP A 1 116 ? -2.195 19.172 19.156 1 98.69 116 TRP A O 1
ATOM 920 N N . ILE A 1 117 ? -2.287 17.25 18.062 1 98.75 117 ILE A N 1
ATOM 921 C CA . ILE A 1 117 ? -3.449 16.766 18.797 1 98.75 117 ILE A CA 1
ATOM 922 C C . ILE A 1 117 ? -3.031 15.633 19.734 1 98.75 117 ILE A C 1
ATOM 924 O O . ILE A 1 117 ? -2.486 14.617 19.297 1 98.75 117 ILE A O 1
ATOM 928 N N . PRO A 1 118 ? -3.246 15.836 21.062 1 98.75 118 PRO A N 1
ATOM 929 C CA . PRO A 1 118 ? -2.979 14.703 21.938 1 98.75 118 PRO A CA 1
ATOM 930 C C . PRO A 1 118 ? -3.734 13.438 21.531 1 98.75 118 PRO A C 1
ATOM 932 O O . PRO A 1 118 ? -4.914 13.516 21.172 1 98.75 118 PRO A O 1
ATOM 935 N N . LEU A 1 119 ? -3.025 12.305 21.547 1 98.62 119 LEU A N 1
ATOM 936 C CA . LEU A 1 119 ? -3.656 11.047 21.172 1 98.62 119 LEU A CA 1
ATOM 937 C C . LEU A 1 119 ? -4.883 10.773 22.047 1 98.62 119 LEU A C 1
ATOM 939 O O . LEU A 1 119 ? -5.863 10.195 21.562 1 98.62 119 LEU A O 1
ATOM 943 N N . SER A 1 120 ? -4.852 11.203 23.281 1 98.12 120 SER A N 1
ATOM 944 C CA . SER A 1 120 ? -5.961 11.016 24.219 1 98.12 120 SER A CA 1
ATOM 945 C C . SER A 1 120 ? -7.18 11.82 23.797 1 98.12 120 SER A C 1
ATOM 947 O O . SER A 1 120 ? -8.289 11.578 24.266 1 98.12 120 SER A O 1
ATOM 949 N N . LYS A 1 121 ? -7.031 12.773 22.875 1 98.25 121 LYS A N 1
ATOM 950 C CA . LYS A 1 121 ? -8.117 13.648 22.453 1 98.25 121 LYS A CA 1
ATOM 951 C C . LYS A 1 121 ? -8.5 13.375 21 1 98.25 121 LYS A C 1
ATOM 953 O O . LYS A 1 121 ? -9.367 14.047 20.438 1 98.25 121 LYS A O 1
ATOM 958 N N . LEU A 1 122 ? -7.895 12.453 20.422 1 97.94 122 LEU A N 1
ATOM 959 C CA . LEU A 1 122 ? -8.086 12.188 19 1 97.94 122 LEU A CA 1
ATOM 960 C C . LEU A 1 122 ? -9.523 11.781 18.719 1 97.94 122 LEU A C 1
ATOM 962 O O . LEU A 1 122 ? -10.062 12.102 17.656 1 97.94 122 LEU A O 1
ATOM 966 N N . ASP A 1 123 ? -10.148 11.133 19.656 1 95.31 123 ASP A N 1
ATOM 967 C CA . ASP A 1 123 ? -11.516 10.672 19.484 1 95.31 123 ASP A CA 1
ATOM 968 C C . ASP A 1 123 ? -12.5 11.844 19.484 1 95.31 123 ASP A C 1
ATOM 970 O O . ASP A 1 123 ? -13.656 11.688 19.094 1 95.31 123 ASP A O 1
ATOM 974 N N . ASN A 1 124 ? -12.062 13.039 19.828 1 95.81 124 ASN A N 1
ATOM 975 C CA . ASN A 1 124 ? -12.938 14.203 19.953 1 95.81 124 ASN A CA 1
ATOM 976 C C . ASN A 1 124 ? -12.875 15.086 18.719 1 95.81 124 ASN A C 1
ATOM 978 O O . ASN A 1 124 ? -13.531 16.125 18.672 1 95.81 124 ASN A O 1
ATOM 982 N N . VAL A 1 125 ? -12.102 14.688 17.766 1 97.31 125 VAL A N 1
ATOM 983 C CA . VAL A 1 125 ? -11.969 15.531 16.578 1 97.31 125 VAL A CA 1
ATOM 984 C C . VAL A 1 125 ? -12.484 14.781 15.352 1 97.31 125 VAL A C 1
ATOM 986 O O . VAL A 1 125 ? -12.703 13.57 15.406 1 97.31 125 VAL A O 1
ATOM 989 N N . ILE A 1 126 ? -12.758 15.555 14.297 1 97.75 126 ILE A N 1
ATOM 990 C CA . ILE A 1 126 ? -13.117 14.969 13.008 1 97.75 126 ILE A CA 1
ATOM 991 C C . ILE A 1 126 ? -11.859 14.797 12.156 1 97.75 126 ILE A C 1
ATOM 993 O O . ILE A 1 126 ? -11.227 15.773 11.758 1 97.75 126 ILE A O 1
ATOM 997 N N . LEU A 1 127 ? -11.484 13.57 11.938 1 98.12 127 LEU A N 1
ATOM 998 C CA . LEU A 1 127 ? -10.312 13.203 11.148 1 98.12 127 LEU A CA 1
ATOM 999 C C . LEU A 1 127 ? -10.727 12.453 9.891 1 98.12 127 LEU A C 1
ATOM 1001 O O . LEU A 1 127 ? -11.5 11.5 9.953 1 98.12 127 LEU A O 1
ATOM 1005 N N . TYR A 1 128 ? -10.234 12.961 8.711 1 96.25 128 TYR A N 1
ATOM 1006 C CA . TYR A 1 128 ? -10.469 12.25 7.461 1 96.25 128 TYR A CA 1
ATOM 1007 C C . TYR A 1 128 ? -9.18 11.664 6.906 1 96.25 128 TYR A C 1
ATOM 1009 O O . TYR A 1 128 ? -8.172 12.375 6.785 1 96.25 128 TYR A O 1
ATOM 1017 N N . PRO A 1 129 ? -9.258 10.352 6.457 1 97 129 PRO A N 1
ATOM 1018 C CA . PRO A 1 129 ? -10.32 9.391 6.77 1 97 129 PRO A CA 1
ATOM 1019 C C . PRO A 1 129 ? -10.445 9.109 8.266 1 97 129 PRO A C 1
ATOM 1021 O O . PRO A 1 129 ? -9.547 9.453 9.039 1 97 129 PRO A O 1
ATOM 1024 N N . ASN A 1 130 ? -11.508 8.562 8.688 1 97.69 130 ASN A N 1
ATOM 1025 C CA . ASN A 1 130 ? -11.766 8.305 10.102 1 97.69 130 ASN A CA 1
ATOM 1026 C C . ASN A 1 130 ? -10.984 7.098 10.609 1 97.69 130 ASN A C 1
ATOM 1028 O O . ASN A 1 130 ? -11.57 6.074 10.961 1 97.69 130 ASN A O 1
ATOM 1032 N N . ILE A 1 131 ? -9.703 7.281 10.742 1 98.38 131 ILE A N 1
ATOM 1033 C CA . ILE A 1 131 ? -8.836 6.191 11.18 1 98.38 131 ILE A CA 1
ATOM 1034 C C . ILE A 1 131 ? -8.273 6.5 12.562 1 98.38 131 ILE A C 1
ATOM 1036 O O . ILE A 1 131 ? -7.121 6.184 12.859 1 98.38 131 ILE A O 1
ATOM 1040 N N . ARG A 1 132 ? -9 7.219 13.422 1 98.38 132 ARG A N 1
ATOM 1041 C CA . ARG A 1 132 ? -8.57 7.621 14.758 1 98.38 132 ARG A CA 1
ATOM 1042 C C . ARG A 1 132 ? -8.195 6.406 15.594 1 98.38 132 ARG A C 1
ATOM 1044 O O . ARG A 1 132 ? -7.137 6.387 16.234 1 98.38 132 ARG A O 1
ATOM 1051 N N . GLU A 1 133 ? -9.023 5.387 15.492 1 97.31 133 GLU A N 1
ATOM 1052 C CA . GLU A 1 133 ? -8.773 4.184 16.281 1 97.31 133 GLU A CA 1
ATOM 1053 C C . GLU A 1 133 ? -7.496 3.486 15.82 1 97.31 133 GLU A C 1
ATOM 1055 O O . GLU A 1 133 ? -6.723 2.996 16.656 1 97.31 133 GLU A O 1
ATOM 1060 N N . GLN A 1 134 ? -7.324 3.4 14.508 1 98.25 134 GLN A N 1
ATOM 1061 C CA . GLN A 1 134 ? -6.129 2.771 13.961 1 98.25 134 GLN A CA 1
ATOM 1062 C C . GLN A 1 134 ? -4.867 3.514 14.398 1 98.25 134 GLN A C 1
ATOM 1064 O O . GLN A 1 134 ? -3.844 2.891 14.688 1 98.25 134 GLN A O 1
ATOM 1069 N N . ILE A 1 135 ? -4.957 4.852 14.445 1 98.62 135 ILE A N 1
ATOM 1070 C CA . ILE A 1 135 ? -3.824 5.672 14.859 1 98.62 135 ILE A CA 1
ATOM 1071 C C . ILE A 1 135 ? -3.508 5.41 16.328 1 98.62 135 ILE A C 1
ATOM 1073 O O . ILE A 1 135 ? -2.346 5.223 16.703 1 98.62 135 ILE A O 1
ATOM 1077 N N . ILE A 1 136 ? -4.516 5.414 17.156 1 98.12 136 ILE A N 1
ATOM 1078 C CA . ILE A 1 136 ? -4.324 5.18 18.578 1 98.12 136 ILE A CA 1
ATOM 1079 C C . ILE A 1 136 ? -3.711 3.797 18.797 1 98.12 136 ILE A C 1
ATOM 1081 O O . ILE A 1 136 ? -2.73 3.656 19.531 1 98.12 136 ILE A O 1
ATOM 1085 N N . HIS A 1 137 ? -4.266 2.799 18.141 1 97.69 137 HIS A N 1
ATOM 1086 C CA . HIS A 1 137 ? -3.748 1.441 18.25 1 97.69 137 HIS A CA 1
ATOM 1087 C C . HIS A 1 137 ? -2.295 1.365 17.797 1 97.69 137 HIS A C 1
ATOM 1089 O O . HIS A 1 137 ? -1.476 0.694 18.438 1 97.69 137 HIS A O 1
ATOM 1095 N N . TYR A 1 138 ? -2.033 2.029 16.766 1 98.44 138 TYR A N 1
ATOM 1096 C CA . TYR A 1 138 ? -0.669 2.031 16.25 1 98.44 138 TYR A CA 1
ATOM 1097 C C . TYR A 1 138 ? 0.298 2.637 17.25 1 98.44 138 TYR A C 1
ATOM 1099 O O . TYR A 1 138 ? 1.418 2.146 17.422 1 98.44 138 TYR A O 1
ATOM 1107 N N . SER A 1 139 ? -0.106 3.744 17.812 1 97.75 139 SER A N 1
ATOM 1108 C CA . SER A 1 139 ? 0.754 4.418 18.781 1 97.75 139 SER A CA 1
ATOM 1109 C C . SER A 1 139 ? 1.122 3.494 19.938 1 97.75 139 SER A C 1
ATOM 1111 O O . SER A 1 139 ? 2.174 3.656 20.562 1 97.75 139 SER A O 1
ATOM 1113 N N . GLU A 1 140 ? 0.316 2.49 20.188 1 96.44 140 GLU A N 1
ATOM 1114 C CA . GLU A 1 140 ? 0.502 1.593 21.328 1 96.44 140 GLU A CA 1
ATOM 1115 C C . GLU A 1 140 ? 1.28 0.344 20.922 1 96.44 140 GLU A C 1
ATOM 1117 O O . GLU A 1 140 ? 1.994 -0.24 21.734 1 96.44 140 GLU A O 1
ATOM 1122 N N . ASN A 1 141 ? 1.223 -0.151 19.656 1 95.5 141 ASN A N 1
ATOM 1123 C CA . ASN A 1 141 ? 1.758 -1.448 19.25 1 95.5 141 ASN A CA 1
ATOM 1124 C C . ASN A 1 141 ? 2.883 -1.301 18.234 1 95.5 141 ASN A C 1
ATOM 1126 O O . ASN A 1 141 ? 3.721 -2.193 18.094 1 95.5 141 ASN A O 1
ATOM 1130 N N . LYS A 1 142 ? 2.865 -0.211 17.516 1 96.06 142 LYS A N 1
ATOM 1131 C CA . LYS A 1 142 ? 3.852 0.136 16.5 1 96.06 142 LYS A CA 1
ATOM 1132 C C . LYS A 1 142 ? 4.023 -0.997 15.484 1 96.06 142 LYS A C 1
ATOM 1134 O O . LYS A 1 142 ? 5.148 -1.396 15.18 1 96.06 142 LYS A O 1
ATOM 1139 N N . ARG A 1 143 ? 2.967 -1.613 15.039 1 97 143 ARG A N 1
ATOM 1140 C CA . ARG A 1 143 ? 2.996 -2.623 13.992 1 97 143 ARG A CA 1
ATOM 1141 C C . ARG A 1 143 ? 3.062 -1.976 12.609 1 97 143 ARG A C 1
ATOM 1143 O O . ARG A 1 143 ? 2.188 -1.189 12.25 1 97 143 ARG A O 1
ATOM 1150 N N . ASN A 1 144 ? 4.129 -2.262 11.914 1 98.56 144 ASN A N 1
ATOM 1151 C CA . ASN A 1 144 ? 4.43 -1.639 10.625 1 98.56 144 ASN A CA 1
ATOM 1152 C C . ASN A 1 144 ? 5.258 -2.562 9.742 1 98.56 144 ASN A C 1
ATOM 1154 O O . ASN A 1 144 ? 5.641 -3.654 10.156 1 98.56 144 ASN A O 1
ATOM 1158 N N . ILE A 1 145 ? 5.398 -2.195 8.469 1 98.69 145 ILE A N 1
ATOM 1159 C CA . ILE A 1 145 ? 6.262 -2.938 7.559 1 98.69 145 ILE A CA 1
ATOM 1160 C C . ILE A 1 145 ? 7.141 -1.965 6.773 1 98.69 145 ILE A C 1
ATOM 1162 O O . ILE A 1 145 ? 6.824 -0.778 6.668 1 98.69 145 ILE A O 1
ATOM 1166 N N . GLU A 1 146 ? 8.234 -2.471 6.305 1 98.19 146 GLU A N 1
ATOM 1167 C CA . GLU A 1 146 ? 9.094 -1.687 5.422 1 98.19 146 GLU A CA 1
ATOM 1168 C C . GLU A 1 146 ? 8.633 -1.797 3.971 1 98.19 146 GLU A C 1
ATOM 1170 O O . GLU A 1 146 ? 8.266 -2.879 3.512 1 98.19 146 GLU A O 1
ATOM 1175 N N . ILE A 1 147 ? 8.586 -0.688 3.275 1 98.69 147 ILE A N 1
ATOM 1176 C CA . ILE A 1 147 ? 8.328 -0.747 1.84 1 98.69 147 ILE A CA 1
ATOM 1177 C C . ILE A 1 147 ? 9.555 -1.304 1.121 1 98.69 147 ILE A C 1
ATOM 1179 O O . ILE A 1 147 ? 10.695 -1.018 1.508 1 98.69 147 ILE A O 1
ATOM 1183 N N . ILE A 1 148 ? 9.367 -2.123 0.097 1 98.62 148 ILE A N 1
ATOM 1184 C CA . ILE A 1 148 ? 10.43 -2.68 -0.728 1 98.62 148 ILE A CA 1
ATOM 1185 C C . ILE A 1 148 ? 10.586 -1.851 -2 1 98.62 148 ILE A C 1
ATOM 1187 O O . ILE A 1 148 ? 9.641 -1.71 -2.775 1 98.62 148 ILE A O 1
ATOM 1191 N N . GLU A 1 149 ? 11.688 -1.285 -2.232 1 98.19 149 GLU A N 1
ATOM 1192 C CA . GLU A 1 149 ? 11.969 -0.494 -3.428 1 98.19 149 GLU A CA 1
ATOM 1193 C C . GLU A 1 149 ? 12.836 -1.269 -4.41 1 98.19 149 GLU A C 1
ATOM 1195 O O . GLU A 1 149 ? 13.945 -1.694 -4.066 1 98.19 149 GLU A O 1
ATOM 1200 N N . GLU A 1 150 ? 12.422 -1.342 -5.582 1 97.81 150 GLU A N 1
ATOM 1201 C CA . GLU A 1 150 ? 13.086 -2.154 -6.598 1 97.81 150 GLU A CA 1
ATOM 1202 C C . GLU A 1 150 ? 14.555 -1.773 -6.734 1 97.81 150 GLU A C 1
ATOM 1204 O O . GLU A 1 150 ? 15.422 -2.646 -6.812 1 97.81 150 GLU A O 1
ATOM 1209 N N . HIS A 1 151 ? 14.844 -0.471 -6.73 1 96.12 151 HIS A N 1
ATOM 1210 C CA . HIS A 1 151 ? 16.203 -0.016 -7.035 1 96.12 151 HIS A CA 1
ATOM 1211 C C . HIS A 1 151 ? 17.172 -0.366 -5.91 1 96.12 151 HIS A C 1
ATOM 1213 O O . HIS A 1 151 ? 18.375 -0.265 -6.074 1 96.12 151 HIS A O 1
ATOM 1219 N N . LEU A 1 152 ? 16.688 -0.807 -4.742 1 96.06 152 LEU A N 1
ATOM 1220 C CA . LEU A 1 152 ? 17.531 -1.188 -3.609 1 96.06 152 LEU A CA 1
ATOM 1221 C C . LEU A 1 152 ? 17.703 -2.701 -3.547 1 96.06 152 LEU A C 1
ATOM 1223 O O . LEU A 1 152 ? 18.453 -3.211 -2.709 1 96.06 152 LEU A O 1
ATOM 1227 N N . LEU A 1 153 ? 16.953 -3.49 -4.434 1 96.12 153 LEU A N 1
ATOM 1228 C CA . LEU A 1 153 ? 17.031 -4.945 -4.453 1 96.12 153 LEU A CA 1
ATOM 1229 C C . LEU A 1 153 ? 18.281 -5.414 -5.203 1 96.12 153 LEU A C 1
ATOM 1231 O O . LEU A 1 153 ? 18.75 -4.738 -6.121 1 96.12 153 LEU A O 1
ATOM 1235 N N . GLU A 1 154 ? 18.703 -6.598 -4.758 1 92.75 154 GLU A N 1
ATOM 1236 C CA . GLU A 1 154 ? 19.812 -7.219 -5.469 1 92.75 154 GLU A CA 1
ATOM 1237 C C . GLU A 1 154 ? 19.391 -7.688 -6.855 1 92.75 154 GLU A C 1
ATOM 1239 O O . GLU A 1 154 ? 18.266 -8.164 -7.039 1 92.75 154 GLU A O 1
ATOM 1244 N N . GLU A 1 155 ? 20.297 -7.559 -7.859 1 90.06 155 GLU A N 1
ATOM 1245 C CA . GLU A 1 155 ? 20.047 -8.062 -9.203 1 90.06 155 GLU A CA 1
ATOM 1246 C C . GLU A 1 155 ? 20.547 -9.492 -9.359 1 90.06 155 GLU A C 1
ATOM 1248 O O . GLU A 1 155 ? 21.516 -9.898 -8.703 1 90.06 155 GLU A O 1
ATOM 1253 N N . TYR A 1 156 ? 19.812 -10.211 -10.133 1 89.25 156 TYR A N 1
ATOM 1254 C CA . TYR A 1 156 ? 20.328 -11.531 -10.469 1 89.25 156 TYR A CA 1
ATOM 1255 C C . TYR A 1 156 ? 21.594 -11.414 -11.312 1 89.25 156 TYR A C 1
ATOM 1257 O O . TYR A 1 156 ? 21.719 -10.508 -12.141 1 89.25 156 TYR A O 1
ATOM 1265 N N . THR A 1 157 ? 22.625 -12.188 -10.953 1 77.31 157 THR A N 1
ATOM 1266 C CA . THR A 1 157 ? 23.859 -12.258 -11.719 1 77.31 157 THR A CA 1
ATOM 1267 C C . THR A 1 157 ? 23.75 -13.297 -12.836 1 77.31 157 THR A C 1
ATOM 1269 O O . THR A 1 157 ? 23.047 -14.305 -12.688 1 77.31 157 THR A O 1
ATOM 1272 N N . MET B 1 1 ? -10.125 10.406 -15.375 1 55.47 1 MET B N 1
ATOM 1273 C CA . MET B 1 1 ? -8.836 10.977 -15 1 55.47 1 MET B CA 1
ATOM 1274 C C . MET B 1 1 ? -7.773 9.883 -14.875 1 55.47 1 MET B C 1
ATOM 1276 O O . MET B 1 1 ? -8.062 8.789 -14.398 1 55.47 1 MET B O 1
ATOM 1280 N N . ALA B 1 2 ? -6.789 9.891 -15.719 1 79.25 2 ALA B N 1
ATOM 1281 C CA . ALA B 1 2 ? -5.703 8.93 -15.898 1 79.25 2 ALA B CA 1
ATOM 1282 C C . ALA B 1 2 ? -4.609 9.141 -14.859 1 79.25 2 ALA B C 1
ATOM 1284 O O . ALA B 1 2 ? -4.234 10.281 -14.562 1 79.25 2 ALA B O 1
ATOM 1285 N N . TYR B 1 3 ? -4.438 8.156 -14.086 1 89.44 3 TYR B N 1
ATOM 1286 C CA . TYR B 1 3 ? -3.311 8.195 -13.164 1 89.44 3 TYR B CA 1
ATOM 1287 C C . TYR B 1 3 ? -2.119 7.426 -13.727 1 89.44 3 TYR B C 1
ATOM 1289 O O . TYR B 1 3 ? -2.23 6.77 -14.766 1 89.44 3 TYR B O 1
ATOM 1297 N N . HIS B 1 4 ? -0.938 7.586 -13 1 94.81 4 HIS B N 1
ATOM 1298 C CA . HIS B 1 4 ? 0.267 7.125 -13.68 1 94.81 4 HIS B CA 1
ATOM 1299 C C . HIS B 1 4 ? 0.854 5.898 -12.992 1 94.81 4 HIS B C 1
ATOM 1301 O O . HIS B 1 4 ? 1.768 5.262 -13.523 1 94.81 4 HIS B O 1
ATOM 1307 N N . ILE B 1 5 ? 0.439 5.582 -11.82 1 97.69 5 ILE B N 1
ATOM 1308 C CA . ILE B 1 5 ? 0.957 4.418 -11.109 1 97.69 5 ILE B CA 1
ATOM 1309 C C . ILE B 1 5 ? 0.027 3.227 -11.32 1 97.69 5 ILE B C 1
ATOM 1311 O O . ILE B 1 5 ? -1.182 3.326 -11.094 1 97.69 5 ILE B O 1
ATOM 1315 N N . ARG B 1 6 ? 0.561 2.15 -11.773 1 97.81 6 ARG B N 1
ATOM 1316 C CA . ARG B 1 6 ? -0.189 0.901 -11.867 1 97.81 6 ARG B CA 1
ATOM 1317 C C . ARG B 1 6 ? -0.202 0.167 -10.531 1 97.81 6 ARG B C 1
ATOM 1319 O O . ARG B 1 6 ? 0.851 -0.218 -10.016 1 97.81 6 ARG B O 1
ATOM 1326 N N . VAL B 1 7 ? -1.391 -0.049 -9.977 1 98.69 7 VAL B N 1
ATOM 1327 C CA . VAL B 1 7 ? -1.529 -0.765 -8.711 1 98.69 7 VAL B CA 1
ATOM 1328 C C . VAL B 1 7 ? -1.814 -2.24 -8.984 1 98.69 7 VAL B C 1
ATOM 1330 O O . VAL B 1 7 ? -2.699 -2.572 -9.773 1 98.69 7 VAL B O 1
ATOM 1333 N N . ARG B 1 8 ? -1.021 -3.076 -8.352 1 98.75 8 ARG B N 1
ATOM 1334 C CA . ARG B 1 8 ? -1.15 -4.523 -8.484 1 98.75 8 ARG B CA 1
ATOM 1335 C C . ARG B 1 8 ? -1.374 -5.176 -7.121 1 98.75 8 ARG B C 1
ATOM 1337 O O . ARG B 1 8 ? -1.057 -4.59 -6.086 1 98.75 8 ARG B O 1
ATOM 1344 N N . ALA B 1 9 ? -1.959 -6.328 -7.121 1 98.81 9 ALA B N 1
ATOM 1345 C CA . ALA B 1 9 ? -2.24 -7.102 -5.914 1 98.81 9 ALA B CA 1
ATOM 1346 C C . ALA B 1 9 ? -1.861 -8.57 -6.102 1 98.81 9 ALA B C 1
ATOM 1348 O O . ALA B 1 9 ? -2.031 -9.125 -7.191 1 98.81 9 ALA B O 1
ATOM 1349 N N . GLY B 1 10 ? -1.355 -9.156 -5.074 1 98.75 10 GLY B N 1
ATOM 1350 C CA . GLY B 1 10 ? -0.905 -10.531 -5.191 1 98.75 10 GLY B CA 1
ATOM 1351 C C . GLY B 1 10 ? -1.046 -11.312 -3.898 1 98.75 10 GLY B C 1
ATOM 1352 O O . GLY B 1 10 ? -1.356 -10.742 -2.852 1 98.75 10 GLY B O 1
ATOM 1353 N N . ALA B 1 11 ? -0.851 -12.594 -4 1 98.94 11 ALA B N 1
ATOM 1354 C CA . ALA B 1 11 ? -1.039 -13.523 -2.891 1 98.94 11 ALA B CA 1
ATOM 1355 C C . ALA B 1 11 ? 0.289 -14.133 -2.459 1 98.94 11 ALA B C 1
ATOM 1357 O O . ALA B 1 11 ? 1.062 -14.609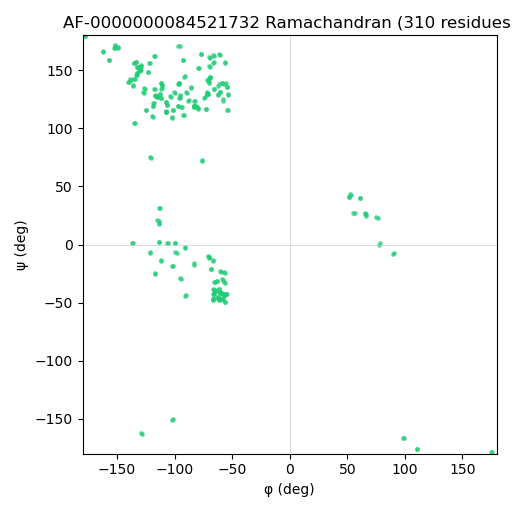 -3.295 1 98.94 11 ALA B O 1
ATOM 1358 N N . VAL B 1 12 ? 0.553 -14.078 -1.216 1 98.94 12 VAL B N 1
ATOM 1359 C CA . VAL B 1 12 ? 1.637 -14.828 -0.583 1 98.94 12 VAL B CA 1
ATOM 1360 C C . VAL B 1 12 ? 1.072 -16.047 0.144 1 98.94 12 VAL B C 1
ATOM 1362 O O . VAL B 1 12 ? 0.407 -15.906 1.174 1 98.94 12 VAL B O 1
ATOM 1365 N N . ILE B 1 13 ? 1.313 -17.188 -0.343 1 98.88 13 ILE B N 1
ATOM 1366 C CA . ILE B 1 13 ? 0.779 -18.422 0.221 1 98.88 13 ILE B CA 1
ATOM 1367 C C . ILE B 1 13 ? 1.927 -19.328 0.664 1 98.88 13 ILE B C 1
ATOM 1369 O O . ILE B 1 13 ? 2.662 -19.859 -0.17 1 98.88 13 ILE B O 1
ATOM 1373 N N . ILE B 1 14 ? 2.078 -19.484 1.941 1 98.69 14 ILE B N 1
ATOM 1374 C CA . ILE B 1 14 ? 3.113 -20.328 2.518 1 98.69 14 ILE B CA 1
ATOM 1375 C C . ILE B 1 14 ? 2.469 -21.453 3.328 1 98.69 14 ILE B C 1
ATOM 1377 O O . ILE B 1 14 ? 1.689 -21.188 4.25 1 98.69 14 ILE B O 1
ATOM 1381 N N . GLU B 1 15 ? 2.697 -22.656 2.967 1 97.25 15 GLU B N 1
ATOM 1382 C CA . GLU B 1 15 ? 2.221 -23.859 3.639 1 97.25 15 GLU B CA 1
ATOM 1383 C C . GLU B 1 15 ? 3.326 -24.906 3.748 1 97.25 15 GLU B C 1
ATOM 1385 O O . GLU B 1 15 ? 4.074 -25.125 2.793 1 97.25 15 GLU B O 1
ATOM 1390 N N . ASN B 1 16 ? 3.451 -25.547 4.91 1 97.06 16 ASN B N 1
ATOM 1391 C CA . ASN B 1 16 ? 4.426 -26.609 5.117 1 97.06 16 ASN B CA 1
ATOM 1392 C C . ASN B 1 16 ? 5.828 -26.172 4.703 1 97.06 16 ASN B C 1
ATOM 1394 O O . ASN B 1 16 ? 6.5 -26.875 3.939 1 97.06 16 ASN B O 1
ATOM 1398 N N . ASN B 1 17 ? 6.184 -24.953 5.02 1 97.81 17 ASN B N 1
ATOM 1399 C CA . ASN B 1 17 ? 7.5 -24.359 4.797 1 97.81 17 ASN B CA 1
ATOM 1400 C C . ASN B 1 17 ? 7.812 -24.234 3.309 1 97.81 17 ASN B C 1
ATOM 1402 O O . ASN B 1 17 ? 8.977 -24.312 2.906 1 97.81 17 ASN B O 1
ATOM 1406 N N . SER B 1 18 ? 6.781 -24.125 2.543 1 98.81 18 SER B N 1
ATOM 1407 C CA . SER B 1 18 ? 6.914 -23.875 1.11 1 98.81 18 SER B CA 1
ATOM 1408 C C . SER B 1 18 ? 6.035 -22.703 0.667 1 98.81 18 SER B C 1
ATOM 1410 O O . SER B 1 18 ? 4.98 -22.453 1.258 1 98.81 18 SER B O 1
ATOM 1412 N N . ILE B 1 19 ? 6.457 -22.047 -0.334 1 98.88 19 ILE B N 1
ATOM 1413 C CA . ILE B 1 19 ? 5.691 -20.953 -0.899 1 98.88 19 ILE B CA 1
ATOM 1414 C C . ILE B 1 19 ? 5.164 -21.328 -2.277 1 98.88 19 ILE B C 1
ATOM 1416 O O . ILE B 1 19 ? 5.867 -21.969 -3.062 1 98.88 19 ILE B O 1
ATOM 1420 N N . LEU B 1 20 ? 3.945 -21 -2.561 1 98.88 20 LEU B N 1
ATOM 1421 C CA . LEU B 1 20 ? 3.336 -21.266 -3.859 1 98.88 20 LEU B CA 1
ATOM 1422 C C . LEU B 1 20 ? 3.707 -20.172 -4.859 1 98.88 20 LEU B C 1
ATOM 1424 O O . LEU B 1 20 ? 3.471 -18.984 -4.609 1 98.88 20 LEU B O 1
ATOM 1428 N N . LEU B 1 21 ? 4.289 -20.547 -5.977 1 98.88 21 LEU B N 1
ATOM 1429 C CA . LEU B 1 21 ? 4.699 -19.609 -7.012 1 98.88 21 LEU B CA 1
ATOM 1430 C C . LEU B 1 21 ? 4.172 -20.047 -8.375 1 98.88 21 LEU B C 1
ATOM 1432 O O . LEU B 1 21 ? 3.877 -21.219 -8.594 1 98.88 21 LEU B O 1
ATOM 1436 N N . VAL B 1 22 ? 4.004 -19.094 -9.25 1 98.75 22 VAL B N 1
ATOM 1437 C CA . VAL B 1 22 ? 3.688 -19.359 -10.648 1 98.75 22 VAL B CA 1
ATOM 1438 C C . VAL B 1 22 ? 4.977 -19.484 -11.453 1 98.75 22 VAL B C 1
ATOM 1440 O O . VAL B 1 22 ? 5.895 -18.672 -11.312 1 98.75 22 VAL B O 1
ATOM 1443 N N . GLU B 1 23 ? 5.047 -20.5 -12.219 1 98.5 23 GLU B N 1
ATOM 1444 C CA . GLU B 1 23 ? 6.262 -20.828 -12.953 1 98.5 23 GLU B CA 1
ATOM 1445 C C . GLU B 1 23 ? 6.164 -20.375 -14.406 1 98.5 23 GLU B C 1
ATOM 1447 O O . GLU B 1 23 ? 5.168 -20.641 -15.086 1 98.5 23 GLU B O 1
ATOM 1452 N N . PHE B 1 24 ? 7.199 -19.688 -14.852 1 98.06 24 PHE B N 1
ATOM 1453 C CA . PHE B 1 24 ? 7.293 -19.203 -16.219 1 98.06 24 PHE B CA 1
ATOM 1454 C C . PHE B 1 24 ? 8.555 -19.719 -16.891 1 98.06 24 PHE B C 1
ATOM 1456 O O . PHE B 1 24 ? 9.562 -19.984 -16.219 1 98.06 24 PHE B O 1
ATOM 1463 N N . ASN B 1 25 ? 8.469 -19.906 -18.156 1 97.56 25 ASN B N 1
ATOM 1464 C CA . ASN B 1 25 ? 9.625 -20.172 -19 1 97.56 25 ASN B CA 1
ATOM 1465 C C . ASN B 1 25 ? 9.578 -19.344 -20.281 1 97.56 25 ASN B C 1
ATOM 1467 O O . ASN B 1 25 ? 8.773 -19.625 -21.188 1 97.56 25 ASN B O 1
ATOM 1471 N N . ASP B 1 26 ? 10.391 -18.312 -20.328 1 94.25 26 ASP B N 1
ATOM 1472 C CA . ASP B 1 26 ? 10.406 -17.438 -21.484 1 94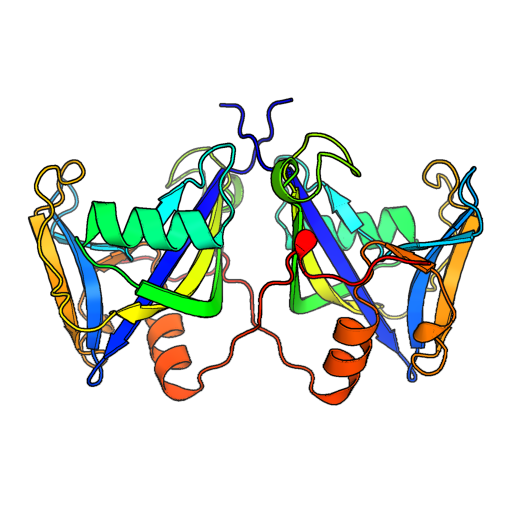.25 26 ASP B CA 1
ATOM 1473 C C . ASP B 1 26 ? 11.828 -17.25 -22 1 94.25 26 ASP B C 1
ATOM 1475 O O . ASP B 1 26 ? 12.695 -18.094 -21.797 1 94.25 26 ASP B O 1
ATOM 1479 N N . GLU B 1 27 ? 12.094 -16.297 -22.766 1 91.94 27 GLU B N 1
ATOM 1480 C CA . GLU B 1 27 ? 13.398 -16.062 -23.391 1 91.94 27 GLU B CA 1
ATOM 1481 C C . GLU B 1 27 ? 14.484 -15.875 -22.344 1 91.94 27 GLU B C 1
ATOM 1483 O O . GLU B 1 27 ? 15.664 -16.125 -22.609 1 91.94 27 GLU B O 1
ATOM 1488 N N . ASN B 1 28 ? 14.078 -15.477 -21.156 1 88.5 28 ASN B N 1
ATOM 1489 C CA . ASN B 1 28 ? 15.023 -15.258 -20.062 1 88.5 28 ASN B CA 1
ATOM 1490 C C . ASN B 1 28 ? 15.219 -16.516 -19.234 1 88.5 28 ASN B C 1
ATOM 1492 O O . ASN B 1 28 ? 16 -16.531 -18.281 1 88.5 28 ASN B O 1
ATOM 1496 N N . GLY B 1 29 ? 14.492 -17.547 -19.578 1 95.06 29 GLY B N 1
ATOM 1497 C CA . GLY B 1 29 ? 14.625 -18.812 -18.891 1 95.06 29 GLY B CA 1
ATOM 1498 C C . GLY B 1 29 ? 13.547 -19.047 -17.844 1 95.06 29 GLY B C 1
ATOM 1499 O O . GLY B 1 29 ? 12.516 -18.359 -17.844 1 95.06 29 GLY B O 1
ATOM 1500 N N . LEU B 1 30 ? 13.812 -20.047 -17.016 1 97.81 30 LEU B N 1
ATOM 1501 C CA . LEU B 1 30 ? 12.883 -20.438 -15.961 1 97.81 30 LEU B CA 1
ATOM 1502 C C . LEU B 1 30 ? 12.883 -19.422 -14.828 1 97.81 30 LEU B C 1
ATOM 1504 O O . LEU B 1 30 ? 13.945 -19.016 -14.352 1 97.81 30 LEU B O 1
ATOM 1508 N N . HIS B 1 31 ? 11.719 -18.922 -14.469 1 98.12 31 HIS B N 1
ATOM 1509 C CA . HIS B 1 31 ? 11.586 -18.016 -13.336 1 98.12 31 HIS B CA 1
ATOM 1510 C C . HIS B 1 31 ? 10.203 -18.109 -12.695 1 98.12 31 HIS B C 1
ATOM 1512 O O . HIS B 1 31 ? 9.32 -18.797 -13.227 1 98.12 31 HIS B O 1
ATOM 1518 N N . TYR B 1 32 ? 10.094 -17.469 -11.578 1 98.56 32 TYR B N 1
ATOM 1519 C CA . TYR B 1 32 ? 8.875 -17.578 -10.773 1 98.56 32 TYR B CA 1
ATOM 1520 C C . TYR B 1 32 ? 8.344 -16.219 -10.375 1 98.56 32 TYR B C 1
ATOM 1522 O O . TYR B 1 32 ? 9.109 -15.242 -10.297 1 98.56 32 TYR B O 1
ATOM 1530 N N . ASN B 1 33 ? 7.066 -16.125 -10.164 1 98.44 33 ASN B N 1
ATOM 1531 C CA . ASN B 1 33 ? 6.363 -14.969 -9.633 1 98.44 33 ASN B CA 1
ATOM 1532 C C . ASN B 1 33 ? 5.344 -15.375 -8.57 1 98.44 33 ASN B C 1
ATOM 1534 O O . ASN B 1 33 ? 4.902 -16.516 -8.531 1 98.44 33 ASN B O 1
ATOM 1538 N N . LEU B 1 34 ? 5.031 -14.453 -7.727 1 98.81 34 LEU B N 1
ATOM 1539 C CA . LEU B 1 34 ? 3.826 -14.633 -6.926 1 98.81 34 LEU B CA 1
ATOM 1540 C C . LEU B 1 34 ? 2.576 -14.523 -7.793 1 98.81 34 LEU B C 1
ATOM 1542 O O . LEU B 1 34 ? 2.572 -13.805 -8.797 1 98.81 34 LEU B O 1
ATOM 1546 N N . PRO B 1 35 ? 1.502 -15.336 -7.484 1 98.75 35 PRO B N 1
ATOM 1547 C CA . PRO B 1 35 ? 0.236 -15.008 -8.148 1 98.75 35 PRO B CA 1
ATOM 1548 C C . PRO B 1 35 ? -0.177 -13.555 -7.93 1 98.75 35 PRO B C 1
ATOM 1550 O O . PRO B 1 35 ? -0.442 -13.141 -6.793 1 98.75 35 PRO B O 1
ATOM 1553 N N . ALA B 1 36 ? -0.228 -12.773 -8.953 1 98.69 36 ALA B N 1
ATOM 1554 C CA . ALA B 1 36 ? -0.501 -11.344 -8.82 1 98.69 36 ALA B CA 1
ATOM 1555 C C . ALA B 1 36 ? -0.928 -10.742 -10.156 1 98.69 36 ALA B C 1
ATOM 1557 O O . ALA B 1 36 ? -0.746 -11.359 -11.211 1 98.69 36 ALA B O 1
ATOM 1558 N N . GLY B 1 37 ? -1.452 -9.586 -10.133 1 98.31 37 GLY B N 1
ATOM 1559 C CA . GLY B 1 37 ? -1.836 -8.859 -11.336 1 98.31 37 GLY B CA 1
ATOM 1560 C C . GLY B 1 37 ? -2.398 -7.484 -11.047 1 98.31 37 GLY B C 1
ATOM 1561 O O . GLY B 1 37 ? -2.473 -7.062 -9.891 1 98.31 37 GLY B O 1
ATOM 1562 N N . GLY B 1 38 ? -2.738 -6.82 -12.07 1 98.19 38 GLY B N 1
ATOM 1563 C CA . GLY B 1 38 ? -3.293 -5.484 -11.93 1 98.19 38 GLY B CA 1
ATOM 1564 C C . GLY B 1 38 ? -4.684 -5.473 -11.328 1 98.19 38 GLY B C 1
ATOM 1565 O O . GLY B 1 38 ? -5.504 -6.34 -11.633 1 98.19 38 GLY B O 1
ATOM 1566 N N . VAL B 1 39 ? -4.91 -4.5 -10.461 1 98.56 39 VAL B N 1
ATOM 1567 C CA . VAL B 1 39 ? -6.254 -4.293 -9.938 1 98.56 39 VAL B CA 1
ATOM 1568 C C . VAL B 1 39 ? -7.148 -3.703 -11.023 1 98.56 39 VAL B C 1
ATOM 1570 O O . VAL B 1 39 ? -6.777 -2.725 -11.68 1 98.56 39 VAL B O 1
ATOM 1573 N N . GLU B 1 40 ? -8.281 -4.277 -11.234 1 97.5 40 GLU B N 1
ATOM 1574 C CA . GLU B 1 40 ? -9.195 -3.83 -12.289 1 97.5 40 GLU B CA 1
ATOM 1575 C C . GLU B 1 40 ? -10.203 -2.82 -11.75 1 97.5 40 GLU B C 1
ATOM 1577 O O . GLU B 1 40 ? -10.422 -2.738 -10.539 1 97.5 40 GLU B O 1
ATOM 1582 N N . PRO B 1 41 ? -10.789 -2.01 -12.641 1 95.38 41 PRO B N 1
ATOM 1583 C CA . PRO B 1 41 ? -11.852 -1.102 -12.195 1 95.38 41 PRO B CA 1
ATOM 1584 C C . PRO B 1 41 ? -13 -1.831 -11.5 1 95.38 41 PRO B C 1
ATOM 1586 O O . PRO B 1 41 ? -13.336 -2.957 -11.883 1 95.38 41 PRO B O 1
ATOM 1589 N N . ASP B 1 42 ? -13.539 -1.298 -10.422 1 93.12 42 ASP B N 1
ATOM 1590 C CA . ASP B 1 42 ? -14.719 -1.758 -9.703 1 93.12 42 ASP B CA 1
ATOM 1591 C C . ASP B 1 42 ? -14.414 -3.006 -8.883 1 93.12 42 ASP B C 1
ATOM 1593 O O . ASP B 1 42 ? -15.289 -3.85 -8.672 1 93.12 42 ASP B O 1
ATOM 1597 N N . GLU B 1 43 ? -13.234 -3.258 -8.523 1 96.81 43 GLU B N 1
ATOM 1598 C CA . GLU B 1 43 ? -12.891 -4.27 -7.535 1 96.81 43 GLU B CA 1
ATOM 1599 C C . GLU B 1 43 ? -11.953 -3.703 -6.473 1 96.81 43 GLU B C 1
ATOM 1601 O O . GLU B 1 43 ? -11.219 -2.748 -6.73 1 96.81 43 GLU B O 1
ATOM 1606 N N . THR B 1 44 ? -12.008 -4.211 -5.301 1 98.38 44 THR B N 1
ATOM 1607 C CA . THR B 1 44 ? -11.086 -3.854 -4.23 1 98.38 44 THR B CA 1
ATOM 1608 C C . THR B 1 44 ? -9.734 -4.535 -4.434 1 98.38 44 THR B C 1
ATOM 1610 O O . THR B 1 44 ? -9.617 -5.469 -5.234 1 98.38 44 THR B O 1
ATOM 1613 N N . ILE B 1 45 ? -8.781 -4.047 -3.758 1 98.81 45 ILE B N 1
ATOM 1614 C CA . ILE B 1 45 ? -7.465 -4.676 -3.777 1 98.81 45 ILE B CA 1
ATOM 1615 C C . ILE B 1 45 ? -7.586 -6.137 -3.354 1 98.81 45 ILE B C 1
ATOM 1617 O O . ILE B 1 45 ? -7.012 -7.023 -3.99 1 98.81 45 ILE B O 1
ATOM 1621 N N . ILE B 1 46 ? -8.359 -6.402 -2.34 1 98.88 46 ILE B N 1
ATOM 1622 C CA . ILE B 1 46 ? -8.523 -7.746 -1.805 1 98.88 46 ILE B CA 1
ATOM 1623 C C . ILE B 1 46 ? -9.219 -8.633 -2.842 1 98.88 46 ILE B C 1
ATOM 1625 O O . ILE B 1 46 ? -8.844 -9.789 -3.025 1 98.88 46 ILE B O 1
ATOM 1629 N N . GLU B 1 47 ? -10.227 -8.109 -3.512 1 98.75 47 GLU B N 1
ATOM 1630 C CA . GLU B 1 47 ? -10.891 -8.859 -4.574 1 98.75 47 GLU B CA 1
ATOM 1631 C C . GLU B 1 47 ? -9.922 -9.203 -5.699 1 98.75 47 GLU B C 1
ATOM 1633 O O . GLU B 1 47 ? -10 -10.281 -6.285 1 98.75 47 GLU B O 1
ATOM 1638 N N . ALA B 1 48 ? -9.078 -8.258 -6.039 1 98.88 48 ALA B N 1
ATOM 1639 C CA . ALA B 1 48 ? -8.062 -8.508 -7.059 1 98.88 48 ALA B CA 1
ATOM 1640 C C . ALA B 1 48 ? -7.152 -9.664 -6.648 1 98.88 48 ALA B C 1
ATOM 1642 O O . ALA B 1 48 ? -6.793 -10.508 -7.477 1 98.88 48 ALA B O 1
ATOM 1643 N N . VAL B 1 49 ? -6.766 -9.703 -5.352 1 98.88 49 VAL B N 1
ATOM 1644 C CA . VAL B 1 49 ? -5.938 -10.789 -4.844 1 98.88 49 VAL B CA 1
ATOM 1645 C C . VAL B 1 49 ? -6.625 -12.125 -5.109 1 98.88 49 VAL B C 1
ATOM 1647 O O . VAL B 1 49 ? -6.012 -13.047 -5.652 1 98.88 49 VAL B O 1
ATOM 1650 N N . ARG B 1 50 ? -7.879 -12.211 -4.754 1 98.81 50 ARG B N 1
ATOM 1651 C CA . ARG B 1 50 ? -8.641 -13.445 -4.93 1 98.81 50 ARG B CA 1
ATOM 1652 C C . ARG B 1 50 ? -8.742 -13.82 -6.402 1 98.81 50 ARG B C 1
ATOM 1654 O O . ARG B 1 50 ? -8.562 -14.984 -6.766 1 98.81 50 ARG B O 1
ATOM 1661 N N . ARG B 1 51 ? -9.062 -12.852 -7.191 1 98.62 51 ARG B N 1
ATOM 1662 C CA . ARG B 1 51 ? -9.219 -13.102 -8.617 1 98.62 51 ARG B CA 1
ATOM 1663 C C . ARG B 1 51 ? -7.914 -13.602 -9.234 1 98.62 51 ARG B C 1
ATOM 1665 O O . ARG B 1 51 ? -7.91 -14.594 -9.969 1 98.62 51 ARG B O 1
ATOM 1672 N N . GLU B 1 52 ? -6.773 -12.938 -8.953 1 98.62 52 GLU B N 1
ATOM 1673 C CA . GLU B 1 52 ? -5.488 -13.289 -9.539 1 98.62 52 GLU B CA 1
ATOM 1674 C C . GLU B 1 52 ? -5.035 -14.68 -9.078 1 98.62 52 GLU B C 1
ATOM 1676 O O . GLU B 1 52 ? -4.422 -15.422 -9.852 1 98.62 52 GLU B O 1
ATOM 1681 N N . ALA B 1 53 ? -5.266 -14.992 -7.781 1 98.69 53 ALA B N 1
ATOM 1682 C CA . ALA B 1 53 ? -4.953 -16.344 -7.293 1 98.69 53 ALA B CA 1
ATOM 1683 C C . ALA B 1 53 ? -5.723 -17.391 -8.078 1 98.69 53 ALA B C 1
ATOM 1685 O O . ALA B 1 53 ? -5.168 -18.438 -8.438 1 98.69 53 ALA B O 1
ATOM 1686 N N . LYS B 1 54 ? -6.98 -17.094 -8.32 1 98.31 54 LYS B N 1
ATOM 1687 C CA . LYS B 1 54 ? -7.82 -18.016 -9.094 1 98.31 54 LYS B CA 1
ATOM 1688 C C . LYS B 1 54 ? -7.344 -18.109 -10.539 1 98.31 54 LYS B C 1
ATOM 1690 O O . LYS B 1 54 ? -7.207 -19.203 -11.086 1 98.31 54 LYS B O 1
ATOM 1695 N N . GLU B 1 55 ? -7.086 -17 -11.164 1 98.19 55 GLU B N 1
ATOM 1696 C CA . GLU B 1 55 ? -6.719 -16.938 -12.578 1 98.19 55 GLU B CA 1
ATOM 1697 C C . GLU B 1 55 ? -5.367 -17.594 -12.828 1 98.19 55 GLU B C 1
ATOM 1699 O O . GLU B 1 55 ? -5.18 -18.266 -13.844 1 98.19 55 GLU B O 1
ATOM 1704 N N . GLU B 1 56 ? -4.402 -17.422 -11.898 1 98.38 56 GLU B N 1
ATOM 1705 C CA . GLU B 1 56 ? -3.025 -17.812 -12.188 1 98.38 56 GLU B CA 1
ATOM 1706 C C . GLU B 1 56 ? -2.674 -19.141 -11.516 1 98.38 56 GLU B C 1
ATOM 1708 O O . GLU B 1 56 ? -1.7 -19.797 -11.891 1 98.38 56 GLU B O 1
ATOM 1713 N N . ALA B 1 57 ? -3.459 -19.578 -10.477 1 98.56 57 ALA B N 1
ATOM 1714 C CA . ALA B 1 57 ? -3.09 -20.797 -9.75 1 98.56 57 ALA B CA 1
ATOM 1715 C C . ALA B 1 57 ? -4.309 -21.672 -9.5 1 98.56 57 ALA B C 1
ATOM 1717 O O . ALA B 1 57 ? -4.223 -22.688 -8.789 1 98.56 57 ALA B O 1
ATOM 1718 N N . SER B 1 58 ? -5.523 -21.281 -9.969 1 98.19 58 SER B N 1
ATOM 1719 C CA . SER B 1 58 ? -6.758 -22.062 -9.891 1 98.19 58 SER B CA 1
ATOM 1720 C C . SER B 1 58 ? -7.148 -22.344 -8.438 1 98.19 58 SER B C 1
ATOM 1722 O O . SER B 1 58 ? -7.613 -23.438 -8.117 1 98.19 58 SER B O 1
ATOM 1724 N N . ILE B 1 59 ? -6.965 -21.344 -7.59 1 98.19 59 ILE B N 1
ATOM 1725 C CA . ILE B 1 59 ? -7.289 -21.562 -6.184 1 98.19 59 ILE B CA 1
ATOM 1726 C C . ILE B 1 59 ? -8.18 -20.438 -5.68 1 98.19 59 ILE B C 1
ATOM 1728 O O . ILE B 1 59 ? -8.062 -19.297 -6.129 1 98.19 59 ILE B O 1
ATOM 1732 N N . ASP B 1 60 ? -9.008 -20.797 -4.73 1 98.44 60 ASP B N 1
ATOM 1733 C CA . ASP B 1 60 ? -9.719 -19.828 -3.898 1 98.44 60 ASP B CA 1
ATOM 1734 C C . ASP B 1 60 ? -8.969 -19.594 -2.586 1 98.44 60 ASP B C 1
ATOM 1736 O O . ASP B 1 60 ? -8.453 -20.531 -1.977 1 98.44 60 ASP B O 1
ATOM 1740 N N . VAL B 1 61 ? -8.93 -18.312 -2.184 1 98.81 61 VAL B N 1
ATOM 1741 C CA . VAL B 1 61 ? -8.102 -18.031 -1.012 1 98.81 61 VAL B CA 1
ATOM 1742 C C . VAL B 1 61 ? -8.875 -17.156 -0.025 1 98.81 61 VAL B C 1
ATOM 1744 O O . VAL B 1 61 ? -9.766 -16.406 -0.42 1 98.81 61 VAL B O 1
ATOM 1747 N N . GLU B 1 62 ? -8.609 -17.359 1.255 1 98.69 62 GLU B N 1
ATOM 1748 C CA . GLU B 1 62 ? -8.859 -16.375 2.295 1 98.69 62 GLU B CA 1
ATOM 1749 C C . GLU B 1 62 ? -7.707 -15.367 2.385 1 98.69 62 GLU B C 1
ATOM 1751 O O . GLU B 1 62 ? -6.559 -15.75 2.619 1 98.69 62 GLU B O 1
ATOM 1756 N N . VAL B 1 63 ? -8.055 -14.117 2.158 1 98.88 63 VAL B N 1
ATOM 1757 C CA . VAL B 1 63 ? -7.012 -13.094 2.135 1 98.88 63 VAL B CA 1
ATOM 1758 C C . VAL B 1 63 ? -6.785 -12.547 3.543 1 98.88 63 VAL B C 1
ATOM 1760 O O . VAL B 1 63 ? -7.73 -12.117 4.207 1 98.88 63 VAL B O 1
ATOM 1763 N N . GLY B 1 64 ? -5.543 -12.609 4.043 1 98.69 64 GLY B N 1
ATOM 1764 C CA . GLY B 1 64 ? -5.145 -12.102 5.344 1 98.69 64 GLY B CA 1
ATOM 1765 C C . GLY B 1 64 ? -4.441 -10.766 5.273 1 98.69 64 GLY B C 1
ATOM 1766 O O . GLY B 1 64 ? -4.785 -9.922 4.445 1 98.69 64 GLY B O 1
ATOM 1767 N N . PRO B 1 65 ? -3.529 -10.484 6.211 1 98.75 65 PRO B N 1
ATOM 1768 C CA . PRO B 1 65 ? -2.881 -9.172 6.316 1 98.75 65 PRO B CA 1
ATOM 1769 C C . PRO B 1 65 ? -1.913 -8.898 5.164 1 98.75 65 PRO B C 1
ATOM 1771 O O . PRO B 1 65 ? -1.546 -9.82 4.43 1 98.75 65 PRO B O 1
ATOM 1774 N N . LEU B 1 66 ? -1.603 -7.648 4.977 1 98.94 66 LEU B N 1
ATOM 1775 C CA . LEU B 1 66 ? -0.632 -7.164 4 1 98.94 66 LEU B CA 1
ATOM 1776 C C . LEU B 1 66 ? 0.792 -7.484 4.445 1 98.94 66 LEU B C 1
ATOM 1778 O O . LEU B 1 66 ? 1.256 -6.977 5.469 1 98.94 66 LEU B O 1
ATOM 1782 N N . ALA B 1 67 ? 1.464 -8.312 3.646 1 98.81 67 ALA B N 1
ATOM 1783 C CA . ALA B 1 67 ? 2.807 -8.773 3.99 1 98.81 67 ALA B CA 1
ATOM 1784 C C . ALA B 1 67 ? 3.871 -7.848 3.41 1 98.81 67 ALA B C 1
ATOM 1786 O O . ALA B 1 67 ? 4.832 -7.492 4.094 1 98.81 67 ALA B O 1
ATOM 1787 N N . PHE B 1 68 ? 3.654 -7.48 2.133 1 98.56 68 PHE B N 1
ATOM 1788 C CA . PHE B 1 68 ? 4.66 -6.699 1.43 1 98.56 68 PHE B CA 1
ATOM 1789 C C . PHE B 1 68 ? 4.012 -5.594 0.607 1 98.56 68 PHE B C 1
ATOM 1791 O O . PHE B 1 68 ? 2.938 -5.789 0.032 1 98.56 68 PHE B O 1
ATOM 1798 N N . VAL B 1 69 ? 4.66 -4.48 0.609 1 98.94 69 VAL B N 1
ATOM 1799 C CA . VAL B 1 69 ? 4.434 -3.451 -0.399 1 98.94 69 VAL B CA 1
ATOM 1800 C C . VAL B 1 69 ? 5.715 -3.223 -1.2 1 98.94 69 VAL B C 1
ATOM 1802 O O . VAL B 1 69 ? 6.777 -2.963 -0.627 1 98.94 69 VAL B O 1
ATOM 1805 N N . TYR B 1 70 ? 5.645 -3.414 -2.535 1 98.75 70 TYR B N 1
ATOM 1806 C CA . TYR B 1 70 ? 6.766 -3.301 -3.463 1 98.75 70 TYR B CA 1
ATOM 1807 C C . TYR B 1 70 ? 6.535 -2.178 -4.465 1 98.75 70 TYR B C 1
ATOM 1809 O O . TYR B 1 70 ? 5.449 -2.062 -5.039 1 98.75 70 TYR B O 1
ATOM 1817 N N . GLU B 1 71 ? 7.496 -1.308 -4.578 1 98.81 71 GLU B N 1
ATOM 1818 C CA . GLU B 1 71 ? 7.434 -0.189 -5.516 1 98.81 71 GLU B CA 1
ATOM 1819 C C . GLU B 1 71 ? 8.508 -0.309 -6.59 1 98.81 71 GLU B C 1
ATOM 1821 O O . GLU B 1 71 ? 9.68 -0.536 -6.281 1 98.81 71 GLU B O 1
ATOM 1826 N N . TYR B 1 72 ? 8.117 -0.218 -7.832 1 98.12 72 TYR B N 1
ATOM 1827 C CA . TYR B 1 72 ? 9.008 -0.025 -8.969 1 98.12 72 TYR B CA 1
ATOM 1828 C C . TYR B 1 72 ? 8.883 1.387 -9.531 1 98.12 72 TYR B C 1
ATOM 1830 O O . TYR B 1 72 ? 7.801 1.795 -9.961 1 98.12 72 TYR B O 1
ATOM 1838 N N . THR B 1 73 ? 9.883 2.168 -9.445 1 97.06 73 THR B N 1
ATOM 1839 C CA . THR B 1 73 ? 9.977 3.508 -10.016 1 97.06 73 THR B CA 1
ATOM 1840 C C . THR B 1 73 ? 10.914 3.516 -11.219 1 97.06 73 THR B C 1
ATOM 1842 O O . THR B 1 73 ? 12.133 3.424 -11.062 1 97.06 73 THR B O 1
ATOM 1845 N N . PRO B 1 74 ? 10.445 3.764 -12.414 1 95.31 74 PRO B N 1
ATOM 1846 C CA . PRO B 1 74 ? 11.172 3.504 -13.656 1 95.31 74 PRO B CA 1
ATOM 1847 C C . PRO B 1 74 ? 12.5 4.254 -13.727 1 95.31 74 PRO B C 1
ATOM 1849 O O . PRO B 1 74 ? 13.531 3.658 -14.047 1 95.31 74 PRO B O 1
ATOM 1852 N N . HIS B 1 75 ? 12.508 5.582 -13.391 1 92.62 75 HIS B N 1
ATOM 1853 C CA . HIS B 1 75 ? 13.703 6.391 -13.609 1 92.62 75 HIS B CA 1
ATOM 1854 C C . HIS B 1 75 ? 14.828 5.969 -12.672 1 92.62 75 HIS B C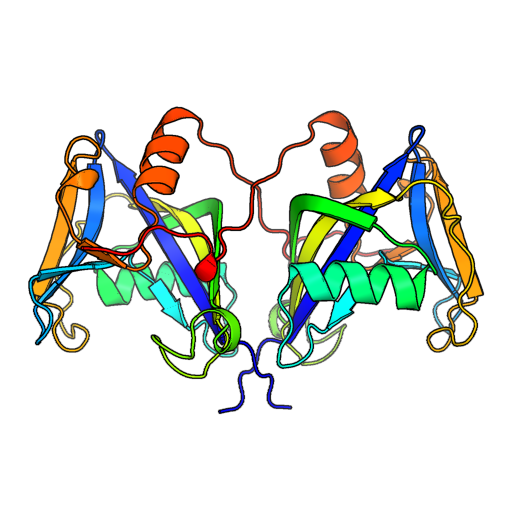 1
ATOM 1856 O O . HIS B 1 75 ? 16 6.223 -12.953 1 92.62 75 HIS B O 1
ATOM 1862 N N . LEU B 1 76 ? 14.516 5.332 -11.594 1 94 76 LEU B N 1
ATOM 1863 C CA . LEU B 1 76 ? 15.531 4.898 -10.641 1 94 76 LEU B CA 1
ATOM 1864 C C . LEU B 1 76 ? 16.156 3.568 -11.07 1 94 76 LEU B C 1
ATOM 1866 O O . LEU B 1 76 ? 17.172 3.15 -10.523 1 94 76 LEU B O 1
ATOM 1870 N N . ASN B 1 77 ? 15.539 2.852 -11.984 1 91.25 77 ASN B N 1
ATOM 1871 C CA . ASN B 1 77 ? 16.047 1.589 -12.508 1 91.25 77 ASN B CA 1
ATOM 1872 C C . ASN B 1 77 ? 16.375 1.694 -13.992 1 91.25 77 ASN B C 1
ATOM 1874 O O . ASN B 1 77 ? 16.375 0.691 -14.703 1 91.25 77 ASN B O 1
ATOM 1878 N N . THR B 1 78 ? 16.578 2.854 -14.477 1 90.75 78 THR B N 1
ATOM 1879 C CA . THR B 1 78 ? 16.906 3.121 -15.867 1 90.75 78 THR B CA 1
ATOM 1880 C C . THR B 1 78 ? 15.859 2.512 -16.797 1 90.75 78 THR B C 1
ATOM 1882 O O . THR B 1 78 ? 16.203 1.965 -17.844 1 90.75 78 THR B O 1
ATOM 1885 N N . ASN B 1 79 ? 14.68 2.363 -16.328 1 88.19 79 ASN B N 1
ATOM 1886 C CA . ASN B 1 79 ? 13.523 1.866 -17.078 1 88.19 79 ASN B CA 1
ATOM 1887 C C . ASN B 1 79 ? 13.703 0.404 -17.484 1 88.19 79 ASN B C 1
ATOM 1889 O O . ASN B 1 79 ? 13.156 -0.042 -18.484 1 88.19 79 ASN B O 1
ATOM 1893 N N . LYS B 1 80 ? 14.477 -0.36 -16.766 1 88.44 80 LYS B N 1
ATOM 1894 C CA . LYS B 1 80 ? 14.828 -1.743 -17.062 1 88.44 80 LYS B CA 1
ATOM 1895 C C . LYS B 1 80 ? 13.586 -2.621 -17.156 1 88.44 80 LYS B C 1
ATOM 1897 O O . LYS B 1 80 ? 13.555 -3.58 -17.938 1 88.44 80 LYS B O 1
ATOM 1902 N N . TYR B 1 81 ? 12.562 -2.268 -16.422 1 89.81 81 TYR B N 1
ATOM 1903 C CA . TYR B 1 81 ? 11.359 -3.096 -16.375 1 89.81 81 TYR B CA 1
ATOM 1904 C C . TYR B 1 81 ? 10.172 -2.365 -17 1 89.81 81 TYR B C 1
ATOM 1906 O O . TYR B 1 81 ? 9.016 -2.68 -16.688 1 89.81 81 TYR B O 1
ATOM 1914 N N . GLY B 1 82 ? 10.477 -1.339 -17.766 1 91.94 82 GLY B N 1
ATOM 1915 C CA . GLY B 1 82 ? 9.438 -0.565 -18.438 1 91.94 82 GLY B CA 1
ATOM 1916 C C . GLY B 1 82 ? 9.289 0.837 -17.875 1 91.94 82 GLY B C 1
ATOM 1917 O O . GLY B 1 82 ? 9.969 1.202 -16.922 1 91.94 82 GLY B O 1
ATOM 1918 N N . GLU B 1 83 ? 8.328 1.544 -18.375 1 93.56 83 GLU B N 1
ATOM 1919 C CA . GLU B 1 83 ? 8.188 2.961 -18.047 1 93.56 83 GLU B CA 1
ATOM 1920 C C . GLU B 1 83 ? 7.031 3.197 -17.078 1 93.56 83 GLU B C 1
ATOM 1922 O O . GLU B 1 83 ? 6.766 4.336 -16.688 1 93.56 83 GLU B O 1
ATOM 1927 N N . THR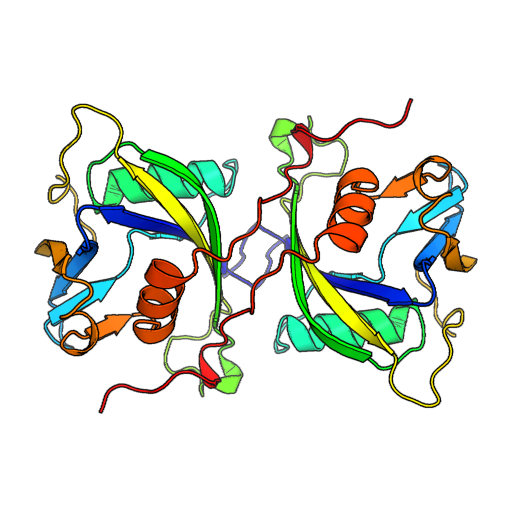 B 1 84 ? 6.445 2.117 -16.734 1 95.75 84 THR B N 1
ATOM 1928 C CA . THR B 1 84 ? 5.262 2.264 -15.891 1 95.75 84 THR B CA 1
ATOM 1929 C C . THR B 1 84 ? 5.633 2.145 -14.414 1 95.75 84 THR B C 1
ATOM 1931 O O . THR B 1 84 ? 6.172 1.123 -13.984 1 95.75 84 THR B O 1
ATOM 1934 N N . HIS B 1 85 ? 5.395 3.197 -13.68 1 97.5 85 HIS B N 1
ATOM 1935 C CA . HIS B 1 85 ? 5.48 3.148 -12.219 1 97.5 85 HIS B CA 1
ATOM 1936 C C . HIS B 1 85 ? 4.469 2.168 -11.641 1 97.5 85 HIS B C 1
ATOM 1938 O O . HIS B 1 85 ? 3.287 2.207 -12 1 97.5 85 HIS B O 1
ATOM 1944 N N . SER B 1 86 ? 4.949 1.235 -10.766 1 98 86 SER B N 1
ATOM 1945 C CA . SER B 1 86 ? 4.02 0.24 -10.242 1 98 86 SER B CA 1
ATOM 1946 C C . SER B 1 86 ? 4.148 0.098 -8.734 1 98 86 SER B C 1
ATOM 1948 O O . SER B 1 86 ? 5.223 0.332 -8.172 1 98 86 SER B O 1
ATOM 1950 N N . LEU B 1 87 ? 3.072 -0.158 -8.117 1 98.75 87 LEU B N 1
ATOM 1951 C CA . LEU B 1 87 ? 2.928 -0.447 -6.695 1 98.75 87 LEU B CA 1
ATOM 1952 C C . LEU B 1 87 ? 2.215 -1.777 -6.477 1 98.75 87 LEU B C 1
ATOM 1954 O O . LEU B 1 87 ? 1.059 -1.938 -6.875 1 98.75 87 LEU B O 1
ATOM 1958 N N . ASP B 1 88 ? 2.932 -2.758 -5.867 1 98.81 88 ASP B N 1
ATOM 1959 C CA . ASP B 1 88 ? 2.379 -4.09 -5.652 1 98.81 88 ASP B CA 1
ATOM 1960 C C . ASP B 1 88 ? 2.062 -4.32 -4.176 1 98.81 88 ASP B C 1
ATOM 1962 O O . ASP B 1 88 ? 2.932 -4.156 -3.316 1 98.81 88 ASP B O 1
ATOM 1966 N N . LEU B 1 89 ? 0.857 -4.625 -3.891 1 98.94 89 LEU B N 1
ATOM 1967 C CA . LEU B 1 89 ? 0.436 -5.031 -2.555 1 98.94 89 LEU B CA 1
ATOM 1968 C C . LEU B 1 89 ? 0.268 -6.547 -2.475 1 98.94 89 LEU B C 1
ATOM 1970 O O . LEU B 1 89 ? -0.588 -7.117 -3.152 1 98.94 89 LEU B O 1
ATOM 1974 N N . MET B 1 90 ? 1.095 -7.215 -1.646 1 98.88 90 MET B N 1
ATOM 1975 C CA . MET B 1 90 ? 1.075 -8.672 -1.531 1 98.88 90 MET B CA 1
ATOM 1976 C C . MET B 1 90 ? 0.564 -9.102 -0.161 1 98.88 90 MET B C 1
ATOM 1978 O O . MET B 1 90 ? 1.101 -8.68 0.866 1 98.88 90 MET B O 1
ATOM 1982 N N . PHE B 1 91 ? -0.421 -9.922 -0.135 1 98.94 91 PHE B N 1
ATOM 1983 C CA . PHE B 1 91 ? -1.127 -10.297 1.086 1 98.94 91 PHE B CA 1
ATOM 1984 C C . PHE B 1 91 ? -0.866 -11.758 1.44 1 98.94 91 PHE B C 1
ATOM 1986 O O . PHE B 1 91 ? -0.817 -12.617 0.558 1 98.94 91 PHE B O 1
ATOM 1993 N N . GLU B 1 92 ? -0.685 -11.969 2.723 1 98.81 92 GLU B N 1
ATOM 1994 C CA . GLU B 1 92 ? -0.728 -13.352 3.186 1 98.81 92 GLU B CA 1
ATOM 1995 C C . GLU B 1 92 ? -2.086 -13.992 2.902 1 98.81 92 GLU B C 1
ATOM 1997 O O . GLU B 1 92 ? -3.127 -13.391 3.191 1 98.81 92 GLU B O 1
ATOM 2002 N N . CYS B 1 93 ? -2.062 -15.203 2.311 1 98.88 93 CYS B N 1
ATOM 2003 C CA . CYS B 1 93 ? -3.307 -15.883 1.968 1 98.88 93 CYS B CA 1
ATOM 2004 C C . CYS B 1 93 ? -3.275 -17.344 2.418 1 98.88 93 CYS B C 1
ATOM 2006 O O . CYS B 1 93 ? -2.201 -17.938 2.535 1 98.88 93 CYS B O 1
ATOM 2008 N N . LYS B 1 94 ? -4.426 -17.844 2.67 1 98.62 94 LYS B N 1
ATOM 2009 C CA . LYS B 1 94 ? -4.637 -19.266 2.912 1 98.62 94 LYS B CA 1
ATOM 2010 C C . LYS B 1 94 ? -5.547 -19.875 1.851 1 98.62 94 LYS B C 1
ATOM 2012 O O . LYS B 1 94 ? -6.59 -19.312 1.519 1 98.62 94 LYS B O 1
ATOM 2017 N N . ILE B 1 95 ? -5.137 -21.016 1.348 1 98.69 95 ILE B N 1
ATOM 2018 C CA . ILE B 1 95 ? -5.957 -21.719 0.363 1 98.69 95 ILE B CA 1
ATOM 2019 C C . ILE B 1 95 ? -7.199 -22.297 1.041 1 98.69 95 ILE B C 1
ATOM 2021 O O . ILE B 1 95 ? -7.109 -22.891 2.115 1 98.69 95 ILE B O 1
ATOM 2025 N N . LYS B 1 96 ? -8.32 -22.016 0.441 1 98.06 96 LYS B N 1
ATOM 2026 C CA . LYS B 1 96 ? -9.555 -22.578 0.982 1 98.06 96 LYS B CA 1
ATOM 2027 C C . LYS B 1 96 ? -9.578 -24.094 0.859 1 98.06 96 LYS B C 1
ATOM 2029 O O . LYS B 1 96 ? -9.023 -24.656 -0.09 1 98.06 96 LYS B O 1
ATOM 2034 N N . ASP B 1 97 ? -10.367 -24.688 1.707 1 94.94 97 ASP B N 1
ATOM 2035 C CA . ASP B 1 97 ? -10.445 -26.141 1.755 1 94.94 97 ASP B CA 1
ATOM 2036 C C . ASP B 1 97 ? -10.961 -26.703 0.431 1 94.94 97 ASP B C 1
ATOM 2038 O O . ASP B 1 97 ? -11.867 -26.141 -0.181 1 94.94 97 ASP B O 1
ATOM 2042 N N . GLY B 1 98 ? -10.32 -27.75 0.005 1 91.94 98 GLY B N 1
ATOM 2043 C CA . GLY B 1 98 ? -10.773 -28.453 -1.186 1 91.94 98 GLY B CA 1
ATOM 2044 C C . GLY B 1 98 ? -10.133 -27.938 -2.461 1 91.94 98 GLY B C 1
ATOM 2045 O O . GLY B 1 98 ? -10.312 -28.531 -3.531 1 91.94 98 GLY B O 1
ATOM 2046 N N . CYS B 1 99 ? -9.406 -26.875 -2.354 1 92.75 99 CYS B N 1
ATOM 2047 C CA . CYS B 1 99 ? -8.734 -26.312 -3.52 1 92.75 99 CYS B CA 1
ATOM 2048 C C . CYS B 1 99 ? -7.285 -26.781 -3.592 1 92.75 99 CYS B C 1
ATOM 2050 O O . CYS B 1 99 ? -6.613 -26.906 -2.566 1 92.75 99 CYS B O 1
ATOM 2052 N N . LYS B 1 100 ? -6.883 -27.125 -4.887 1 95.94 100 LYS B N 1
ATOM 2053 C CA . LYS B 1 100 ? -5.488 -27.484 -5.137 1 95.94 100 LYS B CA 1
ATOM 2054 C C . LYS B 1 100 ? -4.902 -26.641 -6.27 1 95.94 100 LYS B C 1
ATOM 2056 O O . LYS B 1 100 ? -5.508 -26.516 -7.336 1 95.94 100 LYS B O 1
ATOM 2061 N N . PRO B 1 101 ? -3.754 -26.125 -5.926 1 98.06 101 PRO B N 1
ATOM 2062 C CA . PRO B 1 101 ? -3.137 -25.328 -6.988 1 98.06 101 PRO B CA 1
ATOM 2063 C C . PRO B 1 101 ? -2.893 -26.141 -8.266 1 98.06 101 PRO B C 1
ATOM 2065 O O . PRO B 1 101 ? -2.49 -27.297 -8.195 1 98.06 101 PRO B O 1
ATOM 2068 N N . ARG B 1 102 ? -3.139 -25.578 -9.43 1 97.12 102 ARG B N 1
ATOM 2069 C CA . ARG B 1 102 ? -2.867 -26.172 -10.727 1 97.12 102 ARG B CA 1
ATOM 2070 C C . ARG B 1 102 ? -2.734 -25.109 -11.812 1 97.12 102 ARG B C 1
ATOM 2072 O O . ARG B 1 102 ? -3.189 -23.969 -11.625 1 97.12 102 ARG B O 1
ATOM 2079 N N . LEU B 1 103 ? -2.115 -25.469 -12.812 1 97.31 103 LEU B N 1
ATOM 2080 C CA . LEU B 1 103 ? -2.064 -24.594 -13.984 1 97.31 103 LEU B CA 1
ATOM 2081 C C . LEU B 1 103 ? -3.469 -24.281 -14.492 1 97.31 103 LEU B C 1
ATOM 2083 O O . LEU B 1 103 ? -4.27 -25.203 -14.703 1 97.31 103 LEU B O 1
ATOM 2087 N N . PRO B 1 104 ? -3.777 -23.062 -14.602 1 96.5 104 PRO B N 1
ATOM 2088 C CA . PRO B 1 104 ? -5.121 -22.734 -15.07 1 96.5 104 PRO B CA 1
ATOM 2089 C C . PRO B 1 104 ? -5.359 -23.141 -16.516 1 96.5 104 PRO B C 1
ATOM 2091 O O . PRO B 1 104 ? -4.402 -23.391 -17.266 1 96.5 104 PRO B O 1
ATOM 2094 N N . ASN B 1 105 ? -6.598 -23.203 -16.906 1 94.56 105 ASN B N 1
ATOM 2095 C CA . ASN B 1 105 ? -6.973 -23.578 -18.266 1 94.56 105 ASN B CA 1
ATOM 2096 C C . ASN B 1 105 ? -6.5 -22.547 -19.281 1 94.56 105 ASN B C 1
ATOM 2098 O O . ASN B 1 105 ? -6.184 -22.891 -20.422 1 94.56 105 ASN B O 1
ATOM 2102 N N . ASN B 1 106 ? -6.457 -21.328 -18.922 1 94.62 106 ASN B N 1
ATOM 2103 C CA . ASN B 1 106 ? -5.98 -20.219 -19.734 1 94.62 106 ASN B CA 1
ATOM 2104 C C . ASN B 1 106 ? -4.812 -19.5 -19.078 1 94.62 106 ASN B C 1
ATOM 2106 O O . ASN B 1 106 ? -4.969 -18.375 -18.578 1 94.62 106 ASN B O 1
ATOM 2110 N N . PRO B 1 107 ? -3.709 -20.125 -19.125 1 95.5 107 PRO B N 1
ATOM 2111 C CA . PRO B 1 107 ? -2.549 -19.531 -18.453 1 95.5 107 PRO B CA 1
ATOM 2112 C C . PRO B 1 107 ? -2.025 -18.281 -19.141 1 95.5 107 PRO B C 1
ATOM 2114 O O . PRO B 1 107 ? -2.299 -18.062 -20.328 1 95.5 107 PRO B O 1
ATOM 2117 N N . ASP B 1 108 ? -1.362 -17.359 -18.406 1 95.25 108 ASP B N 1
ATOM 2118 C CA . ASP B 1 108 ? -0.648 -16.234 -18.984 1 95.25 108 ASP B CA 1
ATOM 2119 C C . ASP B 1 108 ? 0.394 -16.703 -20 1 95.25 108 ASP B C 1
ATOM 2121 O O . ASP B 1 108 ? 0.847 -17.844 -19.938 1 95.25 108 ASP B O 1
ATOM 2125 N N . PRO B 1 109 ? 0.722 -15.82 -20.875 1 95.75 109 PRO B N 1
ATOM 2126 C CA . PRO B 1 109 ? 1.786 -16.203 -21.797 1 95.75 109 PRO B CA 1
ATOM 2127 C C . PRO B 1 109 ? 3.051 -16.672 -21.094 1 95.75 109 PRO B C 1
ATOM 2129 O O . PRO B 1 109 ? 3.508 -16.047 -20.141 1 95.75 109 PRO B O 1
ATOM 2132 N N . ASN B 1 110 ? 3.551 -17.766 -21.438 1 97.31 110 ASN B N 1
ATOM 2133 C CA . ASN B 1 110 ? 4.809 -18.344 -20.984 1 97.31 110 ASN B CA 1
ATOM 2134 C C . ASN B 1 110 ? 4.664 -18.969 -19.594 1 97.31 110 ASN B C 1
ATOM 2136 O O . ASN B 1 110 ? 5.652 -19.422 -19.016 1 97.31 110 ASN B O 1
ATOM 2140 N N . GLN B 1 111 ? 3.508 -18.922 -19.047 1 97.94 111 GLN B N 1
ATOM 2141 C CA . GLN B 1 111 ? 3.289 -19.656 -17.797 1 97.94 111 GLN B CA 1
ATOM 2142 C C . GLN B 1 111 ? 3.246 -21.156 -18.062 1 97.94 111 GLN B C 1
ATOM 2144 O O . GLN B 1 111 ? 2.488 -21.641 -18.906 1 97.94 111 GLN B O 1
ATOM 2149 N N . ILE B 1 112 ? 4.023 -21.891 -17.281 1 97.88 112 ILE B N 1
ATOM 2150 C CA . ILE B 1 112 ? 4.113 -23.312 -17.594 1 97.88 112 ILE B CA 1
ATOM 2151 C C . ILE B 1 112 ? 3.654 -24.141 -16.391 1 97.88 112 ILE B C 1
ATOM 2153 O O . ILE B 1 112 ? 3.545 -25.359 -16.484 1 97.88 112 ILE B O 1
ATOM 2157 N N . GLY B 1 113 ? 3.385 -23.469 -15.227 1 97.94 113 GLY B N 1
ATOM 2158 C CA . GLY B 1 113 ? 2.912 -24.234 -14.086 1 97.94 113 GLY B CA 1
ATOM 2159 C C . GLY B 1 113 ? 2.766 -23.406 -12.828 1 97.94 113 GLY B C 1
ATOM 2160 O O . GLY B 1 113 ? 2.832 -22.172 -12.883 1 97.94 113 GLY B O 1
ATOM 2161 N N . VAL B 1 114 ? 2.383 -24.062 -11.805 1 98.44 114 VAL B N 1
ATOM 2162 C CA . VAL B 1 114 ? 2.344 -23.594 -10.43 1 98.44 114 VAL B CA 1
ATOM 2163 C C . VAL B 1 114 ? 3.111 -24.562 -9.531 1 98.44 114 VAL B C 1
ATOM 2165 O O . VAL B 1 114 ? 2.971 -25.781 -9.648 1 98.44 114 VAL B O 1
ATOM 2168 N N . LYS B 1 115 ? 3.955 -23.984 -8.625 1 98.25 115 LYS B N 1
ATOM 2169 C CA . LYS B 1 115 ? 4.863 -24.859 -7.879 1 98.25 115 LYS B CA 1
ATOM 2170 C C . LYS B 1 115 ? 4.984 -24.406 -6.426 1 98.25 115 LYS B C 1
ATOM 2172 O O . LYS B 1 115 ? 5.051 -23.219 -6.141 1 98.25 115 LYS B O 1
ATOM 2177 N N . TRP B 1 116 ? 5.008 -25.438 -5.59 1 98.69 116 TRP B N 1
ATOM 2178 C CA . TRP B 1 116 ? 5.477 -25.203 -4.227 1 98.69 116 TRP B CA 1
ATOM 2179 C C . TRP B 1 116 ? 7 -25.25 -4.16 1 98.69 116 TRP B C 1
ATOM 2181 O O . TRP B 1 116 ? 7.617 -26.25 -4.504 1 98.69 116 TRP B O 1
ATOM 2191 N N . ILE B 1 117 ? 7.594 -24.156 -3.771 1 98.75 117 ILE B N 1
ATOM 2192 C CA . ILE B 1 117 ? 9.039 -24.094 -3.602 1 98.75 117 ILE B CA 1
ATOM 2193 C C . ILE B 1 117 ? 9.383 -24.062 -2.113 1 98.75 117 ILE B C 1
ATOM 2195 O O . ILE B 1 117 ? 8.93 -23.172 -1.385 1 98.75 117 ILE B O 1
ATOM 2199 N N . PRO B 1 118 ? 10.148 -25.062 -1.668 1 98.75 118 PRO B N 1
ATOM 2200 C CA . PRO B 1 118 ? 10.602 -24.969 -0.277 1 98.75 118 PRO B CA 1
ATOM 2201 C C . PRO B 1 118 ? 11.32 -23.656 0.016 1 98.75 118 PRO B C 1
ATOM 2203 O O . PRO B 1 118 ? 12.125 -23.188 -0.794 1 98.75 118 PRO B O 1
ATOM 2206 N N . LEU B 1 119 ? 10.977 -23.047 1.158 1 98.62 119 LEU B N 1
ATOM 2207 C CA . LEU B 1 119 ? 11.609 -21.781 1.533 1 98.62 119 LEU B CA 1
ATOM 2208 C C . LEU B 1 119 ? 13.125 -21.922 1.593 1 98.62 119 LEU B C 1
ATOM 2210 O O . LEU B 1 119 ? 13.852 -20.984 1.276 1 98.62 119 LEU B O 1
ATOM 2214 N N . SER B 1 120 ? 13.602 -23.094 1.976 1 98.12 120 SER B N 1
ATOM 2215 C CA . SER B 1 120 ? 15.023 -23.375 2.07 1 98.12 120 SER B CA 1
ATOM 2216 C C . SER B 1 120 ? 15.688 -23.375 0.694 1 98.12 120 SER B C 1
ATOM 2218 O O . SER B 1 120 ? 16.906 -23.281 0.585 1 98.12 120 SER B O 1
ATOM 2220 N N . LYS B 1 121 ? 14.914 -23.406 -0.389 1 98.25 121 LYS B N 1
ATOM 2221 C CA . LYS B 1 121 ? 15.438 -23.469 -1.749 1 98.25 121 LYS B CA 1
ATOM 2222 C C . LYS B 1 121 ? 15.125 -22.188 -2.514 1 98.25 121 LYS B C 1
ATOM 2224 O O . LYS B 1 121 ? 15.445 -22.062 -3.699 1 98.25 121 LYS B O 1
ATOM 2229 N N . LEU B 1 122 ? 14.539 -21.297 -1.881 1 97.94 122 LEU B N 1
ATOM 2230 C CA . LEU B 1 122 ? 14.07 -20.078 -2.549 1 97.94 122 LEU B CA 1
ATOM 2231 C C . LEU B 1 122 ? 15.242 -19.281 -3.111 1 97.94 122 LEU B C 1
ATOM 2233 O O . LEU B 1 122 ? 15.125 -18.641 -4.16 1 97.94 122 LEU B O 1
ATOM 2237 N N . ASP B 1 123 ? 16.359 -19.359 -2.463 1 95.31 123 ASP B N 1
ATOM 2238 C CA . ASP B 1 123 ? 17.547 -18.625 -2.893 1 95.31 123 ASP B CA 1
ATOM 2239 C C . ASP B 1 123 ? 18.125 -19.203 -4.18 1 95.31 123 ASP B C 1
ATOM 2241 O O . ASP B 1 123 ? 18.969 -18.578 -4.836 1 95.31 123 ASP B O 1
ATOM 2245 N N . ASN B 1 124 ? 17.656 -20.359 -4.613 1 95.81 124 ASN B N 1
ATOM 2246 C CA . ASN B 1 124 ? 18.203 -21.062 -5.773 1 95.81 124 ASN B CA 1
ATOM 2247 C C . ASN B 1 124 ? 17.359 -20.828 -7.02 1 95.81 124 ASN B C 1
ATOM 2249 O O . ASN B 1 124 ? 17.656 -21.359 -8.086 1 95.81 124 ASN B O 1
ATOM 2253 N N . VAL B 1 125 ? 16.328 -20.047 -6.879 1 97.31 125 VAL B N 1
ATOM 2254 C CA . VAL B 1 125 ? 15.461 -19.828 -8.031 1 97.31 125 VAL B CA 1
ATOM 2255 C C . VAL B 1 125 ? 15.469 -18.359 -8.414 1 97.31 125 VAL B C 1
ATOM 2257 O O . VAL B 1 125 ? 15.945 -17.516 -7.645 1 97.31 125 VAL B O 1
ATOM 2260 N N . ILE B 1 126 ? 15.031 -18.094 -9.641 1 97.69 126 ILE B N 1
ATOM 2261 C CA . ILE B 1 126 ? 14.852 -16.719 -10.094 1 97.69 126 ILE B CA 1
ATOM 2262 C C . ILE B 1 126 ? 13.414 -16.281 -9.82 1 97.69 126 ILE B C 1
ATOM 2264 O O . ILE B 1 126 ? 12.469 -16.812 -10.414 1 97.69 126 ILE B O 1
ATOM 2268 N N . LEU B 1 127 ? 13.266 -15.375 -8.906 1 98.12 127 LEU B N 1
ATOM 2269 C CA . LEU B 1 127 ? 11.969 -14.828 -8.508 1 98.12 127 LEU B CA 1
ATOM 2270 C C . LEU B 1 127 ? 11.875 -13.352 -8.867 1 98.12 127 LEU B C 1
ATOM 2272 O O . LEU B 1 127 ? 12.773 -12.57 -8.539 1 98.12 127 LEU B O 1
ATOM 2276 N N . TYR B 1 128 ? 10.773 -12.977 -9.609 1 96.19 128 TYR B N 1
ATOM 2277 C CA . TYR B 1 128 ? 10.531 -11.57 -9.906 1 96.19 128 TYR B CA 1
ATOM 2278 C C . TYR B 1 128 ? 9.297 -11.062 -9.172 1 96.19 128 TYR B C 1
ATOM 2280 O O . TYR B 1 128 ? 8.234 -11.68 -9.242 1 96.19 128 TYR B O 1
ATOM 2288 N N . PRO B 1 129 ? 9.422 -9.844 -8.523 1 97 129 PRO B N 1
ATOM 2289 C CA . PRO B 1 129 ? 10.688 -9.172 -8.203 1 97 129 PRO B CA 1
ATOM 2290 C C . PRO B 1 129 ? 11.57 -9.992 -7.27 1 97 129 PRO B C 1
ATOM 2292 O O . PRO B 1 129 ? 11.102 -10.961 -6.664 1 97 129 PRO B O 1
ATOM 2295 N N . ASN B 1 130 ? 12.805 -9.68 -7.172 1 97.69 130 ASN B N 1
ATOM 2296 C CA . ASN B 1 130 ? 13.758 -10.43 -6.363 1 97.69 130 ASN B CA 1
ATOM 2297 C C . ASN B 1 130 ? 13.594 -10.125 -4.875 1 97.69 130 ASN B C 1
ATOM 2299 O O . ASN B 1 130 ? 14.484 -9.539 -4.258 1 97.69 130 ASN B O 1
ATOM 2303 N N . ILE B 1 131 ? 12.539 -10.625 -4.316 1 98.38 131 ILE B N 1
ATOM 2304 C CA . ILE B 1 131 ? 12.25 -10.367 -2.908 1 98.38 131 ILE B CA 1
ATOM 2305 C C . ILE B 1 131 ? 12.367 -11.664 -2.111 1 98.38 131 ILE B C 1
ATOM 2307 O O . ILE B 1 131 ? 11.602 -11.906 -1.179 1 98.38 131 ILE B O 1
ATOM 2311 N N . ARG B 1 132 ? 13.242 -12.594 -2.498 1 98.38 132 ARG B N 1
ATOM 2312 C CA . ARG B 1 132 ? 13.438 -13.891 -1.855 1 98.38 132 ARG B CA 1
ATOM 2313 C C . ARG B 1 132 ? 13.781 -13.719 -0.38 1 98.38 132 ARG B C 1
ATOM 2315 O O . ARG B 1 132 ? 13.195 -14.383 0.48 1 98.38 132 ARG B O 1
ATOM 2322 N N . GLU B 1 133 ? 14.664 -12.773 -0.124 1 97.25 133 GLU B N 1
ATOM 2323 C CA . GLU B 1 133 ? 15.086 -12.547 1.254 1 97.25 133 GLU B CA 1
ATOM 2324 C C . GLU B 1 133 ? 13.938 -12.039 2.111 1 97.25 133 GLU B C 1
ATOM 2326 O O . GLU B 1 133 ? 13.781 -12.445 3.264 1 97.25 133 GLU B O 1
ATOM 2331 N N . GLN B 1 134 ? 13.172 -11.102 1.544 1 98.19 134 GLN B N 1
ATOM 2332 C CA . GLN B 1 134 ? 12.023 -10.547 2.266 1 98.19 134 GLN B CA 1
ATOM 2333 C C . GLN B 1 134 ? 11 -11.641 2.586 1 98.19 134 GLN B C 1
ATOM 2335 O O . GLN B 1 134 ? 10.414 -11.641 3.668 1 98.19 134 GLN B O 1
ATOM 2340 N N . ILE B 1 135 ? 10.82 -12.562 1.646 1 98.62 135 ILE B N 1
ATOM 2341 C CA . ILE B 1 135 ? 9.875 -13.664 1.839 1 98.62 135 ILE B CA 1
ATOM 2342 C C . ILE B 1 135 ? 10.375 -14.57 2.957 1 98.62 135 ILE B C 1
ATOM 2344 O O . ILE B 1 135 ? 9.602 -14.961 3.842 1 98.62 135 ILE B O 1
ATOM 2348 N N . ILE B 1 136 ? 11.625 -14.945 2.914 1 98.06 136 ILE B N 1
ATOM 2349 C CA . ILE B 1 136 ? 12.203 -15.812 3.932 1 98.06 136 ILE B CA 1
ATOM 2350 C C . ILE B 1 136 ? 12.086 -15.156 5.305 1 98.06 136 ILE B C 1
ATOM 2352 O O . ILE B 1 136 ? 11.633 -15.781 6.266 1 98.06 136 ILE B O 1
ATOM 2356 N N . HIS B 1 137 ? 12.445 -13.875 5.375 1 97.62 137 HIS B N 1
ATOM 2357 C CA . HIS B 1 137 ? 12.352 -13.148 6.637 1 97.62 137 HIS B CA 1
ATOM 2358 C C . HIS B 1 137 ? 10.914 -13.102 7.141 1 97.62 137 HIS B C 1
ATOM 2360 O O . HIS B 1 137 ? 10.672 -13.266 8.336 1 97.62 137 HIS B O 1
ATOM 2366 N N . TYR B 1 138 ? 10.055 -12.898 6.254 1 98.38 138 TYR B N 1
ATOM 2367 C CA . TYR B 1 138 ? 8.648 -12.836 6.629 1 98.38 138 TYR B CA 1
ATOM 2368 C C . TYR B 1 138 ? 8.18 -14.164 7.207 1 98.38 138 TYR B C 1
ATOM 2370 O O . TYR B 1 138 ? 7.414 -14.195 8.172 1 98.38 138 TYR B O 1
ATOM 2378 N N . SER B 1 139 ? 8.547 -15.219 6.551 1 97.75 139 SER B N 1
ATOM 2379 C CA . SER B 1 139 ? 8.141 -16.547 7.008 1 97.75 139 SER B CA 1
ATOM 2380 C C . SER B 1 139 ? 8.586 -16.797 8.445 1 97.75 139 SER B C 1
ATOM 2382 O O . SER B 1 139 ? 7.961 -17.578 9.164 1 97.75 139 SER B O 1
ATOM 2384 N N . GLU B 1 140 ? 9.617 -16.109 8.883 1 96.38 140 GLU B N 1
ATOM 2385 C CA . GLU B 1 140 ? 10.203 -16.328 10.203 1 96.38 140 GLU B CA 1
ATOM 2386 C C . GLU B 1 140 ? 9.617 -15.359 11.227 1 96.38 140 GLU B C 1
ATOM 2388 O O . GLU B 1 140 ? 9.547 -15.672 12.422 1 96.38 140 GLU B O 1
ATOM 2393 N N . ASN B 1 141 ? 9.172 -14.125 10.883 1 95.12 141 ASN B N 1
ATOM 2394 C CA . ASN B 1 141 ? 8.805 -13.078 11.828 1 95.12 141 ASN B CA 1
ATOM 2395 C C . ASN B 1 141 ? 7.328 -12.703 11.711 1 95.12 141 ASN B C 1
ATOM 2397 O O . ASN B 1 141 ? 6.746 -12.164 12.656 1 95.12 141 ASN B O 1
ATOM 2401 N N . LYS B 1 142 ? 6.75 -12.945 10.547 1 95.75 142 LYS B N 1
ATOM 2402 C CA . LYS B 1 142 ? 5.352 -12.688 10.219 1 95.75 142 LYS B CA 1
ATOM 2403 C C . LYS B 1 142 ? 4.969 -11.25 10.547 1 95.75 142 LYS B C 1
ATOM 2405 O O . LYS B 1 142 ? 3.947 -11 11.195 1 95.75 142 LYS B O 1
ATOM 2410 N N . ARG B 1 143 ? 5.766 -10.281 10.234 1 96.88 143 ARG B N 1
ATOM 2411 C CA . ARG B 1 143 ? 5.449 -8.867 10.391 1 96.88 143 ARG B CA 1
ATOM 2412 C C . ARG B 1 143 ? 4.598 -8.367 9.234 1 96.88 143 ARG B C 1
ATOM 2414 O O . ARG B 1 143 ? 5 -8.461 8.07 1 96.88 143 ARG B O 1
ATOM 2421 N N . ASN B 1 144 ? 3.416 -7.906 9.562 1 98.56 144 ASN B N 1
ATOM 2422 C CA . ASN B 1 144 ? 2.41 -7.504 8.578 1 98.56 144 ASN B CA 1
ATOM 2423 C C . ASN B 1 144 ? 1.476 -6.438 9.148 1 98.56 144 ASN B C 1
ATOM 2425 O O . ASN B 1 144 ? 1.591 -6.059 10.312 1 98.56 144 ASN B O 1
ATOM 2429 N N . ILE B 1 145 ? 0.665 -5.844 8.289 1 98.69 145 ILE B N 1
ATOM 2430 C CA . ILE B 1 145 ? -0.346 -4.891 8.734 1 98.69 145 ILE B CA 1
ATOM 2431 C C . ILE B 1 145 ? -1.682 -5.203 8.062 1 98.69 145 ILE B C 1
ATOM 2433 O O . ILE B 1 145 ? -1.722 -5.879 7.035 1 98.69 145 ILE B O 1
ATOM 2437 N N . GLU B 1 146 ? -2.717 -4.766 8.688 1 98.25 146 GLU B N 1
ATOM 2438 C CA . GLU B 1 146 ? -4.043 -4.875 8.086 1 98.25 146 GLU B CA 1
ATOM 2439 C C . GLU B 1 146 ? -4.332 -3.689 7.168 1 98.25 146 GLU B C 1
ATOM 2441 O O . GLU B 1 146 ? -4.004 -2.549 7.5 1 98.25 146 GLU B O 1
ATOM 2446 N N . ILE B 1 147 ? -4.859 -3.961 5.996 1 98.75 147 ILE B N 1
ATOM 2447 C CA . ILE B 1 147 ? -5.32 -2.867 5.148 1 98.75 147 ILE B CA 1
ATOM 2448 C C . ILE B 1 147 ? -6.586 -2.252 5.738 1 98.75 147 ILE B C 1
ATOM 2450 O O . ILE B 1 147 ? -7.43 -2.963 6.289 1 98.75 147 ILE B O 1
ATOM 2454 N N . ILE B 1 148 ? -6.734 -0.932 5.676 1 98.69 148 ILE B N 1
ATOM 2455 C CA . ILE B 1 148 ? -7.914 -0.21 6.137 1 98.69 148 ILE B CA 1
ATOM 2456 C C . ILE B 1 148 ? -8.836 0.071 4.953 1 98.69 148 ILE B C 1
ATOM 2458 O O . ILE B 1 148 ? -8.445 0.728 3.988 1 98.69 148 ILE B O 1
ATOM 2462 N N . GLU B 1 149 ? -10.016 -0.407 4.961 1 98.19 149 GLU B N 1
ATOM 2463 C CA . GLU B 1 149 ? -11 -0.178 3.908 1 98.19 149 GLU B CA 1
ATOM 2464 C C . GLU B 1 149 ? -12.047 0.851 4.34 1 98.19 149 GLU B C 1
ATOM 2466 O O . GLU B 1 149 ? -12.727 0.664 5.352 1 98.19 149 GLU B O 1
ATOM 2471 N N . GLU B 1 150 ? -12.219 1.822 3.572 1 97.81 150 GLU B N 1
ATOM 2472 C CA . GLU B 1 150 ? -13.086 2.945 3.914 1 97.81 150 GLU B CA 1
ATOM 2473 C C . GLU B 1 150 ? -14.492 2.469 4.285 1 97.81 150 GLU B C 1
ATOM 2475 O O . GLU B 1 150 ? -15.07 2.939 5.266 1 97.81 150 GLU B O 1
ATOM 2480 N N . HIS B 1 151 ? -15.023 1.508 3.516 1 96.19 151 HIS B N 1
ATOM 2481 C CA . HIS B 1 151 ? -16.422 1.123 3.688 1 96.19 151 HIS B CA 1
ATOM 2482 C C . HIS B 1 151 ? -16.625 0.376 5 1 96.19 151 HIS B C 1
ATOM 2484 O O . HIS B 1 151 ? -17.766 0.172 5.43 1 96.19 151 HIS B O 1
ATOM 2490 N N . LEU B 1 152 ? -15.578 -0.039 5.695 1 96.25 152 LEU B N 1
ATOM 2491 C CA . LEU B 1 152 ? -15.664 -0.743 6.973 1 96.25 152 LEU B CA 1
ATOM 2492 C C . LEU B 1 152 ? -15.453 0.216 8.141 1 96.25 152 LEU B C 1
ATOM 2494 O O . LEU B 1 152 ? -15.578 -0.174 9.297 1 96.25 152 LEU B O 1
ATOM 2498 N N . LEU B 1 153 ? -15.07 1.528 7.852 1 96.31 153 LEU B N 1
ATOM 2499 C CA . LEU B 1 153 ? -14.82 2.521 8.891 1 96.31 153 LEU B CA 1
ATOM 2500 C C . LEU B 1 153 ? -16.125 3.1 9.414 1 96.31 153 LEU B C 1
ATOM 2502 O O . LEU B 1 153 ? -17.125 3.17 8.688 1 96.31 153 LEU B O 1
ATOM 2506 N N . GLU B 1 154 ? -16.016 3.512 10.68 1 92.88 154 GLU B N 1
ATOM 2507 C CA . GLU B 1 154 ? -17.156 4.195 11.266 1 92.88 154 GLU B CA 1
ATOM 2508 C C . GLU B 1 154 ? -17.359 5.57 10.641 1 92.88 154 GLU B C 1
ATOM 2510 O O . GLU B 1 154 ? -16.391 6.258 10.305 1 92.88 154 GLU B O 1
ATOM 2515 N N . GLU B 1 155 ? -18.641 5.984 10.461 1 90.19 155 GLU B N 1
ATOM 2516 C CA . GLU B 1 155 ? -18.969 7.316 9.961 1 90.19 155 GLU B CA 1
ATOM 2517 C C . GLU B 1 155 ? -19.172 8.297 11.109 1 90.19 155 GLU B C 1
ATOM 2519 O O . GLU B 1 155 ? -19.594 7.91 12.203 1 90.19 155 GLU B O 1
ATOM 2524 N N . TYR B 1 156 ? -18.75 9.484 10.836 1 89.5 156 TYR B N 1
ATOM 2525 C CA . TYR B 1 156 ? -19.062 10.516 11.82 1 89.5 156 TYR B CA 1
ATOM 2526 C C . TYR B 1 156 ? -20.562 10.75 11.891 1 89.5 156 TYR B C 1
ATOM 2528 O O . TYR B 1 156 ? -21.266 10.688 10.875 1 89.5 156 TYR B O 1
ATOM 2536 N N . THR B 1 157 ? -21.109 10.812 13.102 1 77.75 157 THR B N 1
ATOM 2537 C CA . THR B 1 157 ? -22.5 11.133 13.328 1 77.75 157 THR B CA 1
ATOM 2538 C C . THR B 1 157 ? -22.719 12.641 13.383 1 77.75 157 THR B C 1
ATOM 2540 O O . THR B 1 157 ? -21.828 13.375 13.836 1 77.75 157 THR B O 1
#

Nearest PDB structures (foldseek):
  3dku-assembly8_H  TM=8.271E-01  e=2.013E-10  Escherichia coli APEC O1
  1sjy-assembly1_A-2  TM=7.384E-01  e=8.122E-09  Deinococcus radiodurans
  6m6y-assembly1_A  TM=7.836E-01  e=2.963E-08  Mycolicibacterium smegmatis MC2 155
  5ggc-assembly1_A  TM=7.979E-01  e=3.791E-08  Mycolicibacterium smegmatis MC2 155
  5isy-assembly1_C  TM=7.150E-01  e=4.194E-07  Escherichia coli K-12

Secondary structure (DSSP, 8-state):
--BSEEEEEEEE-EETTEEEEEEEEETTEEEEE-SEEEPPTT--HHHHHHHHHHHHH---EEEEEEEEEEEE-GGGGTTTT-S-EEEEEEEEEEEPTT------SSPPTTEEEEEEEEGGGGGGS-EES--HHHHHHHHHH---BPEEEGGGSPPP-/--BSEEEEEEEE-EETTEEEEEEEEETTEEEEE-SEEEPPTT--HHHHHHHHHHHHH---EEEEEEEEEEEE-GGGGTTTT-S-EEEEEEEEEEEPTT------SSPPTTEEEEEEEEGGGGGGS-EES--HHHHHHHHHH---BPEEEGGGSPPP-

pLDDT: mean 96.56, std 4.66, range [54.5, 98.94]

InterPro domains:
  IPR000086 NUDIX hydrolase domain [PF00293] (6-124)
  IPR000086 NUDIX hydrolase domain [PS51462] (4-144)
  IPR015797 NUDIX hydrolase-like domain superfamily [SSF55811] (3-142)